Protein AF-A0A1I5BQG8-F1 (afdb_monomer)

Secondary structure (DSSP, 8-state):
-HHHHHHHHHHHHHHHHHHHHHHHHHHTT-HHHHHHHHHHHHHHHHHHHHHHHHHHHHHHHHHHH-HHHHHHHHHHHHHHHH--TTSHHHHHHHHHHHHHHHHHHHHHHTTSS-HHHHHHHHHHHHS--STT----IIIIIIHHHHHHHHHHHHHHHHHHTT--GGG--------------------

Solvent-accessible surface area (backbone atoms only — not comparable to full-atom values): 10199 Å² total; per-residue (Å²): 111,69,69,62,50,51,52,52,51,50,50,51,59,55,44,46,63,52,45,51,53,51,22,53,61,21,28,73,71,26,46,70,35,12,50,54,10,33,50,35,27,52,53,11,48,55,24,51,50,53,42,53,50,52,52,53,49,53,53,51,34,29,78,72,62,34,62,68,57,30,48,50,57,48,57,73,45,36,63,64,77,63,48,53,81,87,38,65,49,54,47,24,37,54,23,27,45,56,8,38,50,32,35,38,52,19,22,46,75,51,65,76,42,56,72,70,54,37,52,30,48,48,48,30,43,63,38,81,82,70,67,92,61,86,72,48,59,64,72,32,54,46,43,16,53,50,29,43,46,69,52,47,50,62,49,49,53,34,52,77,66,68,67,51,69,82,73,66,71,71,78,70,76,85,81,75,84,71,79,84,80,81,76,84,83,84,129

Mean predicted aligned error: 10.29 Å

pLDDT: mean 78.62, std 12.44, range [47.09, 94.69]

Sequence (187 aa):
MTAGYALFAGGTILLFPAVLTFARIVAARCPRLAWWGGTIFGASLFARLYYSGIDLTAFQLVDTLGLQQATEVVLESYAELSYGLWRIPVTGALGALVGIVLLTIGAFRSGTIGLGRGVLLLSFGWVFMGVLKQSDLIFGVLGGGVAICVVFIPLGIAVLRDRIRPLHTTATPMTDTTPIRTTPIAW

Structure (mmCIF, N/CA/C/O backbone):
data_AF-A0A1I5BQG8-F1
#
_entry.id   AF-A0A1I5BQG8-F1
#
loop_
_atom_site.group_PDB
_atom_site.id
_atom_site.type_symbol
_atom_site.label_atom_id
_atom_site.label_alt_id
_atom_site.label_comp_id
_atom_site.label_asym_id
_atom_site.label_entity_id
_atom_site.label_seq_id
_atom_site.pdbx_PDB_ins_code
_atom_site.Cartn_x
_atom_site.Cartn_y
_atom_site.Cartn_z
_atom_site.occupancy
_atom_site.B_iso_or_equiv
_atom_site.auth_seq_id
_atom_site.auth_comp_id
_atom_site.auth_asym_id
_atom_site.auth_atom_id
_atom_site.pdbx_PDB_model_num
ATOM 1 N N . MET A 1 1 ? 4.378 -9.047 -19.384 1.00 73.38 1 MET A N 1
ATOM 2 C CA . MET A 1 1 ? 4.662 -7.715 -18.806 1.00 73.38 1 MET A CA 1
ATOM 3 C C . MET A 1 1 ? 3.379 -6.936 -18.511 1.00 73.38 1 MET A C 1
ATOM 5 O O . MET A 1 1 ? 3.048 -6.755 -17.345 1.00 73.38 1 MET A O 1
ATOM 9 N N . THR A 1 2 ? 2.594 -6.565 -19.526 1.00 81.88 2 THR A N 1
ATOM 10 C CA . THR A 1 2 ? 1.443 -5.643 -19.399 1.00 81.88 2 THR A CA 1
ATO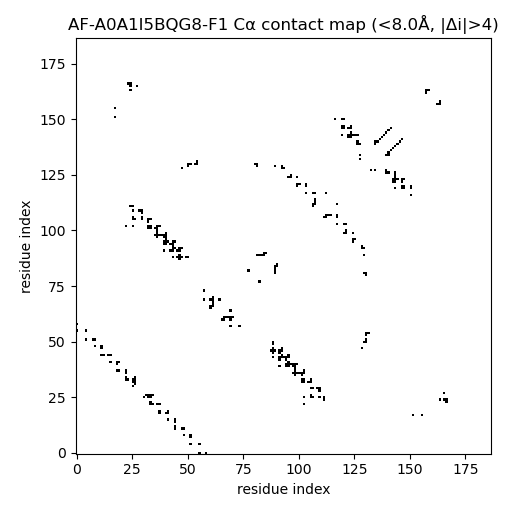M 11 C C . THR A 1 2 ? 0.367 -6.083 -18.404 1.00 81.88 2 THR A C 1
ATOM 13 O O . THR A 1 2 ? -0.089 -5.276 -17.602 1.00 81.88 2 THR A O 1
ATOM 16 N N . ALA A 1 3 ? -0.007 -7.368 -18.401 1.00 83.69 3 ALA A N 1
ATOM 17 C CA . ALA A 1 3 ? -1.012 -7.889 -17.472 1.00 83.69 3 ALA A CA 1
ATOM 18 C C . ALA A 1 3 ? -0.567 -7.789 -16.001 1.00 83.69 3 ALA A C 1
ATOM 20 O O . ALA A 1 3 ? -1.357 -7.395 -15.151 1.00 83.69 3 ALA A O 1
ATOM 21 N N . GLY A 1 4 ? 0.704 -8.092 -15.706 1.00 81.56 4 GLY A N 1
ATOM 22 C CA . GLY A 1 4 ? 1.256 -8.000 -14.350 1.00 81.56 4 GLY A CA 1
ATOM 23 C C . GLY A 1 4 ? 1.297 -6.559 -13.843 1.00 81.56 4 GLY A C 1
ATOM 24 O O . GLY A 1 4 ? 0.853 -6.287 -12.729 1.00 81.56 4 GLY A O 1
ATOM 25 N N . TYR A 1 5 ? 1.735 -5.628 -14.696 1.00 83.31 5 TYR A N 1
ATOM 26 C CA . TYR A 1 5 ? 1.693 -4.194 -14.405 1.00 83.31 5 TYR A CA 1
ATOM 27 C C . TYR A 1 5 ? 0.262 -3.707 -14.139 1.00 83.31 5 TYR A C 1
ATOM 29 O O . TYR A 1 5 ? 0.007 -3.085 -13.110 1.00 83.31 5 TYR A O 1
ATOM 37 N N . ALA A 1 6 ? -0.688 -4.038 -15.021 1.00 87.19 6 ALA A N 1
ATOM 38 C CA . ALA A 1 6 ? -2.080 -3.619 -14.879 1.00 87.19 6 ALA A CA 1
ATOM 39 C C . ALA A 1 6 ? -2.714 -4.152 -13.584 1.00 87.19 6 ALA A C 1
ATOM 41 O O . ALA A 1 6 ? -3.410 -3.410 -12.890 1.00 87.19 6 ALA A O 1
ATOM 42 N N . LEU A 1 7 ? -2.433 -5.409 -13.219 1.00 86.94 7 LEU A N 1
ATOM 43 C CA . LEU A 1 7 ? -2.936 -6.011 -11.984 1.00 86.94 7 LEU A CA 1
ATOM 44 C C . LEU A 1 7 ? -2.336 -5.345 -10.737 1.00 86.94 7 LEU A C 1
ATOM 46 O O . LEU A 1 7 ? -3.056 -5.071 -9.778 1.00 86.94 7 LEU A O 1
ATOM 50 N N . PHE A 1 8 ? -1.033 -5.045 -10.754 1.00 85.00 8 PHE A N 1
ATOM 51 C CA . PHE A 1 8 ? -0.353 -4.373 -9.645 1.00 85.00 8 PHE A CA 1
ATOM 52 C C . PHE A 1 8 ? -0.822 -2.923 -9.469 1.00 85.00 8 PHE A C 1
ATOM 54 O O . PHE A 1 8 ? -1.150 -2.502 -8.354 1.00 85.00 8 PHE A O 1
ATOM 61 N N . ALA A 1 9 ? -0.887 -2.162 -10.563 1.00 87.38 9 ALA A N 1
ATOM 62 C CA . ALA A 1 9 ? -1.362 -0.783 -10.555 1.00 87.38 9 ALA A CA 1
ATOM 63 C C . ALA A 1 9 ? -2.837 -0.721 -10.131 1.00 87.38 9 ALA A C 1
ATOM 65 O O . ALA A 1 9 ? -3.187 0.032 -9.221 1.00 87.38 9 ALA A O 1
ATOM 66 N N . GLY A 1 10 ? -3.684 -1.583 -10.704 1.00 89.12 10 GLY A N 1
ATOM 67 C CA . GLY A 1 10 ? -5.092 -1.709 -10.328 1.00 89.12 10 GLY A CA 1
ATOM 68 C C . GLY A 1 10 ? -5.280 -2.093 -8.858 1.00 89.12 10 GLY A C 1
ATOM 69 O O . GLY A 1 10 ? -6.076 -1.470 -8.157 1.00 89.12 10 GLY A O 1
ATOM 70 N N . GLY A 1 11 ? -4.495 -3.048 -8.351 1.00 87.81 11 GLY A N 1
ATOM 71 C CA . GLY A 1 11 ? -4.498 -3.424 -6.935 1.00 87.81 11 GLY A CA 1
ATOM 72 C C . GLY A 1 11 ? -4.079 -2.276 -6.013 1.00 87.81 11 GLY A C 1
ATOM 73 O O . GLY A 1 11 ? -4.698 -2.062 -4.973 1.00 87.81 11 GLY A O 1
ATOM 74 N N . THR A 1 12 ? -3.081 -1.485 -6.416 1.00 88.88 12 THR A N 1
ATOM 75 C CA . THR A 1 12 ? -2.631 -0.300 -5.666 1.00 88.88 12 THR A CA 1
ATOM 76 C C . THR A 1 12 ? -3.708 0.788 -5.626 1.00 88.88 12 THR A C 1
ATOM 78 O O . THR A 1 12 ? -3.944 1.381 -4.573 1.00 88.88 12 THR A O 1
ATOM 81 N N . ILE A 1 13 ? -4.414 1.008 -6.737 1.00 90.94 13 ILE A N 1
ATOM 82 C CA . ILE A 1 13 ? -5.555 1.934 -6.796 1.00 90.94 13 ILE A CA 1
ATOM 83 C C . ILE A 1 13 ? -6.691 1.443 -5.893 1.00 90.94 13 ILE A C 1
ATOM 85 O O . ILE A 1 13 ? -7.254 2.234 -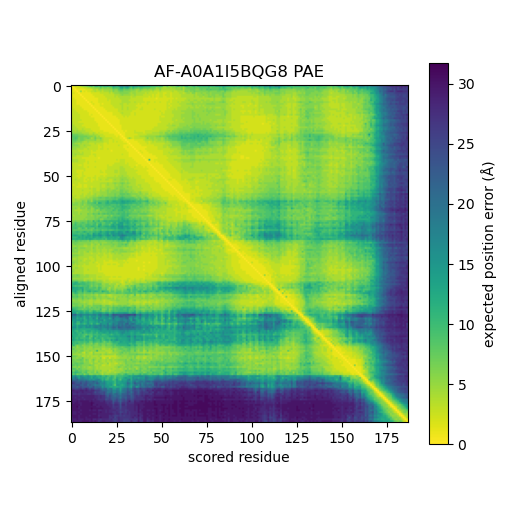5.140 1.00 90.94 13 ILE A O 1
ATOM 89 N N . LEU A 1 14 ? -7.002 0.143 -5.909 1.00 89.38 14 LEU A N 1
ATOM 90 C CA . LEU A 1 14 ? -8.059 -0.447 -5.079 1.00 89.38 14 LEU A CA 1
ATOM 91 C C . LEU A 1 14 ? -7.717 -0.435 -3.577 1.00 89.38 14 LEU A C 1
ATOM 93 O O . LEU A 1 14 ? -8.607 -0.338 -2.729 1.00 89.38 14 LEU A O 1
ATOM 97 N N . LEU A 1 15 ? -6.429 -0.484 -3.236 1.00 87.94 15 LEU A N 1
ATOM 98 C CA . LEU A 1 15 ? -5.940 -0.367 -1.862 1.00 87.94 15 LEU A CA 1
ATOM 99 C C . LEU A 1 15 ? -6.240 0.996 -1.240 1.00 87.94 15 LEU A C 1
ATOM 101 O O . LEU A 1 15 ? -6.468 1.072 -0.033 1.00 87.94 15 LEU A O 1
ATOM 105 N N . PHE A 1 16 ? -6.293 2.062 -2.037 1.00 90.38 16 PHE A N 1
ATOM 106 C CA . PHE A 1 16 ? -6.552 3.409 -1.536 1.00 90.38 16 PHE A CA 1
ATOM 107 C C . PHE A 1 16 ? -7.906 3.535 -0.804 1.00 90.38 16 PHE A C 1
ATOM 109 O O . PHE A 1 16 ? -7.906 3.839 0.395 1.00 90.38 16 PHE A O 1
ATOM 116 N N . PRO A 1 17 ? -9.068 3.241 -1.427 1.00 89.56 17 PRO A N 1
ATOM 117 C CA . PRO A 1 17 ? -10.350 3.278 -0.725 1.00 89.56 17 PRO A CA 1
ATOM 118 C C . PRO A 1 17 ? -10.451 2.224 0.390 1.00 89.56 17 PRO A C 1
ATOM 120 O O . PRO A 1 17 ? -11.116 2.471 1.402 1.00 89.56 17 PRO A O 1
ATOM 123 N N . ALA A 1 18 ? -9.772 1.078 0.260 1.00 88.81 18 ALA A N 1
ATOM 124 C CA . ALA A 1 18 ? -9.739 0.055 1.305 1.00 88.81 18 ALA A CA 1
ATOM 125 C C . ALA A 1 18 ? -9.067 0.577 2.588 1.00 88.81 18 ALA A C 1
ATOM 127 O O . ALA A 1 18 ? -9.635 0.464 3.679 1.00 88.81 18 ALA A O 1
ATOM 128 N N . VAL A 1 19 ? -7.904 1.221 2.462 1.00 89.75 19 VAL A N 1
ATOM 129 C CA . VAL A 1 19 ? -7.180 1.836 3.585 1.00 89.75 19 VAL A CA 1
ATOM 130 C C . VAL A 1 19 ? -7.981 2.977 4.194 1.00 89.75 19 VAL A C 1
ATOM 132 O O . VAL A 1 19 ? -8.067 3.057 5.417 1.00 89.75 19 VAL A O 1
ATOM 135 N N . LEU A 1 20 ? -8.602 3.838 3.381 1.00 90.31 20 LEU A N 1
ATOM 136 C CA . LEU A 1 20 ? -9.442 4.924 3.897 1.00 90.31 20 LEU A CA 1
ATOM 137 C C . LEU A 1 20 ? -10.615 4.392 4.725 1.00 90.31 20 LEU A C 1
ATOM 139 O O . LEU A 1 20 ? -10.907 4.912 5.804 1.00 90.31 20 LEU A O 1
ATOM 143 N N . THR A 1 21 ? -11.262 3.329 4.250 1.00 88.62 21 THR A N 1
ATOM 144 C CA . THR A 1 21 ? -12.354 2.673 4.978 1.00 88.62 21 THR A CA 1
ATOM 145 C C . THR A 1 21 ? -11.847 2.063 6.281 1.00 88.62 21 THR A C 1
ATOM 147 O O . THR A 1 21 ? -12.443 2.275 7.335 1.00 88.62 21 THR A O 1
ATOM 150 N N . PHE A 1 22 ? -10.707 1.373 6.247 1.00 87.31 22 PHE A N 1
ATOM 151 C CA . PHE A 1 22 ? -10.092 0.811 7.446 1.00 87.31 22 PHE A CA 1
ATOM 152 C C . PHE A 1 22 ? -9.703 1.889 8.464 1.00 87.31 22 PHE A C 1
ATOM 154 O O . PHE A 1 22 ? -10.034 1.768 9.643 1.00 87.31 22 PHE A O 1
ATOM 161 N N . ALA A 1 23 ? -9.086 2.981 8.013 1.00 90.25 23 ALA A N 1
ATOM 162 C CA . ALA A 1 23 ? -8.753 4.122 8.854 1.00 90.25 23 ALA A CA 1
ATOM 163 C C . ALA A 1 23 ? -10.010 4.705 9.515 1.00 90.25 23 ALA A C 1
ATOM 165 O O . ALA A 1 23 ? -9.996 4.948 10.717 1.00 90.25 23 ALA A O 1
ATOM 166 N N . ARG A 1 24 ? -11.128 4.847 8.789 1.00 89.31 24 ARG A N 1
ATOM 167 C CA . ARG A 1 24 ? -12.408 5.295 9.373 1.00 89.31 24 ARG A CA 1
ATOM 168 C C . ARG A 1 24 ? -12.918 4.366 10.475 1.00 89.31 24 ARG A C 1
ATOM 170 O O . ARG A 1 24 ? -13.346 4.850 11.519 1.00 89.31 24 ARG A O 1
ATOM 177 N N . ILE A 1 25 ? -12.833 3.051 10.281 1.00 87.12 25 ILE A N 1
ATOM 178 C CA . ILE A 1 25 ? -13.249 2.070 11.297 1.00 87.12 25 ILE A CA 1
ATOM 179 C C . ILE A 1 25 ? -12.385 2.210 12.556 1.00 87.12 25 ILE A C 1
ATOM 181 O O . ILE A 1 25 ? -12.909 2.265 13.668 1.00 87.12 25 ILE A O 1
ATOM 185 N N . VAL A 1 26 ? -11.066 2.340 12.388 1.00 87.94 26 VAL A N 1
ATOM 186 C CA . VAL A 1 26 ? -10.135 2.559 13.505 1.00 87.94 26 VAL A CA 1
ATOM 187 C C . VAL A 1 26 ? -10.370 3.921 14.176 1.00 87.94 26 VAL A C 1
ATOM 189 O O . VAL A 1 26 ? -10.260 4.035 15.402 1.00 87.94 26 VAL A O 1
ATOM 192 N N . ALA A 1 27 ? -10.740 4.949 13.406 1.00 88.62 27 ALA A N 1
ATOM 193 C CA . ALA A 1 27 ? -10.949 6.310 13.898 1.00 88.62 27 ALA A CA 1
ATOM 194 C C . ALA A 1 27 ? -12.068 6.404 14.938 1.00 88.62 27 ALA A C 1
ATOM 196 O O . ALA A 1 27 ? -11.984 7.243 15.831 1.00 88.62 27 ALA A O 1
ATOM 197 N N . ALA A 1 28 ? -13.055 5.504 14.883 1.00 87.12 28 ALA A N 1
ATOM 198 C CA . ALA A 1 28 ? -14.162 5.460 15.835 1.00 87.12 28 ALA A CA 1
ATOM 199 C C . ALA A 1 28 ? -13.718 5.279 17.296 1.00 87.12 28 ALA A C 1
ATOM 201 O O . ALA A 1 28 ? -14.431 5.686 18.210 1.00 87.12 28 ALA A O 1
ATOM 202 N N . ARG A 1 29 ? -12.546 4.671 17.533 1.00 85.81 29 ARG A N 1
ATOM 203 C CA . ARG A 1 29 ? -11.976 4.519 18.885 1.00 85.81 29 ARG A CA 1
ATOM 204 C C . ARG A 1 29 ? -10.580 5.107 19.050 1.00 85.81 29 ARG A C 1
ATOM 206 O O . ARG A 1 29 ? -10.172 5.391 20.171 1.00 85.81 29 ARG A O 1
ATOM 213 N N . CYS A 1 30 ? -9.823 5.270 17.969 1.00 88.88 30 CYS A N 1
ATOM 214 C CA . CYS A 1 30 ? -8.451 5.782 17.991 1.00 88.88 30 CYS A CA 1
ATOM 215 C C . CYS A 1 30 ? -8.248 6.842 16.888 1.00 88.88 30 CYS A C 1
ATOM 217 O O . CYS A 1 30 ? -7.475 6.613 15.954 1.00 88.88 30 CYS A O 1
ATOM 219 N N . PRO A 1 31 ? -8.904 8.018 16.984 1.00 89.25 31 PRO A N 1
ATOM 220 C CA . PRO A 1 31 ? -8.979 8.998 15.894 1.00 89.25 31 PRO A CA 1
ATOM 221 C C . PRO A 1 31 ? -7.615 9.549 15.470 1.00 89.25 31 PRO A C 1
ATOM 223 O O . PRO A 1 31 ? -7.344 9.667 14.2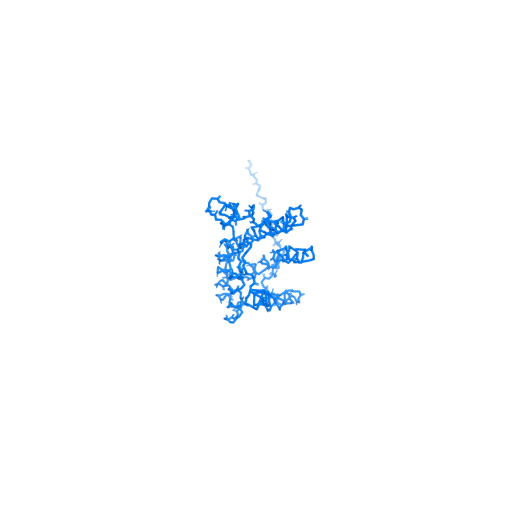80 1.00 89.25 31 PRO A O 1
ATOM 226 N N . ARG A 1 32 ? -6.711 9.823 16.422 1.00 91.19 32 ARG A N 1
ATOM 227 C CA . ARG A 1 32 ? -5.373 10.366 16.116 1.00 91.19 32 ARG A CA 1
ATOM 228 C C . ARG A 1 32 ? -4.503 9.373 15.340 1.00 91.19 32 ARG A C 1
ATOM 230 O O . ARG A 1 32 ? -3.850 9.769 14.382 1.00 91.19 32 ARG A O 1
ATOM 237 N N . LEU A 1 33 ? -4.503 8.096 15.740 1.00 89.12 33 LEU A N 1
ATOM 238 C CA . LEU A 1 33 ? -3.722 7.051 15.064 1.00 89.12 33 LEU A CA 1
ATOM 239 C C . LEU A 1 33 ? -4.299 6.741 13.684 1.00 89.12 33 LEU A C 1
ATOM 241 O O . LEU A 1 33 ? -3.541 6.572 12.737 1.00 89.12 33 LEU A O 1
ATOM 245 N N . ALA A 1 34 ? -5.626 6.700 13.567 1.00 89.38 34 ALA A N 1
ATOM 246 C CA . ALA A 1 34 ? -6.297 6.503 12.292 1.00 89.38 34 ALA A CA 1
ATOM 247 C C . ALA A 1 34 ? -6.022 7.638 11.303 1.00 89.38 34 ALA A C 1
ATOM 249 O O . ALA A 1 34 ? -5.766 7.373 10.132 1.00 89.38 34 ALA A O 1
ATOM 250 N N . TRP A 1 35 ? -6.053 8.887 11.773 1.00 92.62 35 TRP A N 1
ATOM 251 C CA . TRP A 1 35 ? -5.805 10.045 10.924 1.00 92.62 35 TRP A CA 1
ATOM 252 C C . TRP A 1 35 ? -4.368 10.053 10.404 1.00 92.62 35 TRP A C 1
ATOM 254 O O . TRP A 1 35 ? -4.174 10.044 9.194 1.00 92.62 35 TRP A O 1
ATOM 264 N N . TRP A 1 36 ? -3.368 9.974 11.289 1.00 94.69 36 TRP A N 1
ATOM 265 C CA . TRP A 1 36 ? -1.960 9.936 10.876 1.00 94.69 36 TRP A CA 1
ATOM 266 C C . TRP A 1 36 ? -1.616 8.679 10.077 1.00 94.69 36 TRP A C 1
ATOM 268 O O . TRP A 1 36 ? -0.982 8.762 9.032 1.00 94.69 36 TRP A O 1
ATOM 278 N N . GLY A 1 37 ? -2.052 7.507 10.535 1.00 90.94 37 GLY A N 1
ATOM 279 C CA . GLY A 1 37 ? -1.773 6.253 9.847 1.00 90.94 37 GLY A CA 1
ATOM 280 C C . GLY A 1 37 ? -2.413 6.202 8.460 1.00 90.94 37 GLY A C 1
ATOM 281 O O . GLY A 1 37 ? -1.752 5.837 7.493 1.00 90.94 37 GLY A O 1
ATOM 282 N N . GLY A 1 38 ? -3.674 6.626 8.344 1.00 91.12 38 GLY A N 1
ATOM 283 C CA . GLY A 1 38 ? -4.410 6.654 7.083 1.00 91.12 38 GLY A CA 1
ATOM 284 C C . GLY A 1 38 ? -3.852 7.664 6.081 1.00 91.12 38 GLY A C 1
ATOM 285 O O . GLY A 1 38 ? -3.724 7.327 4.906 1.00 91.12 38 GLY A O 1
ATOM 286 N N . THR A 1 39 ? -3.478 8.870 6.522 1.00 92.69 39 THR A N 1
ATOM 287 C CA . THR A 1 39 ? -2.899 9.890 5.629 1.00 92.69 39 THR A CA 1
ATOM 288 C C . THR A 1 39 ? -1.508 9.499 5.152 1.00 92.69 39 THR A C 1
ATOM 290 O O . THR A 1 39 ? -1.258 9.525 3.949 1.00 92.69 39 THR A O 1
ATOM 293 N N . ILE A 1 40 ? -0.626 9.072 6.062 1.00 92.69 40 ILE A N 1
ATOM 294 C CA . ILE A 1 40 ? 0.743 8.669 5.720 1.00 92.69 40 ILE A CA 1
ATOM 295 C C . ILE A 1 40 ? 0.716 7.431 4.810 1.00 92.69 40 ILE A C 1
ATOM 297 O O . ILE A 1 40 ? 1.388 7.407 3.777 1.00 92.69 40 ILE A O 1
ATOM 301 N N . PHE A 1 41 ? -0.095 6.418 5.140 1.00 91.69 41 PHE A N 1
ATOM 302 C CA . PHE A 1 41 ? -0.208 5.225 4.301 1.00 91.69 41 PHE A CA 1
ATOM 303 C C . PHE A 1 41 ? -0.846 5.539 2.945 1.00 91.69 41 PHE A C 1
ATOM 305 O O . PHE A 1 41 ? -0.349 5.094 1.914 1.00 91.69 41 PHE A O 1
ATOM 312 N N . GLY A 1 42 ? -1.914 6.341 2.918 1.00 91.44 42 GLY A N 1
ATOM 313 C CA . GLY A 1 42 ? -2.552 6.776 1.677 1.00 91.44 42 GLY A CA 1
ATOM 314 C C . GLY A 1 42 ? -1.583 7.529 0.762 1.00 91.44 42 GLY A C 1
ATOM 315 O O . GLY A 1 42 ? -1.511 7.226 -0.426 1.00 91.44 42 GLY A O 1
ATOM 316 N N . ALA A 1 43 ? -0.775 8.436 1.319 1.00 90.81 43 ALA A N 1
ATOM 317 C CA . ALA A 1 43 ? 0.275 9.143 0.585 1.00 90.81 43 ALA A CA 1
ATOM 318 C C . ALA A 1 43 ? 1.329 8.179 0.006 1.00 90.81 43 ALA A C 1
ATOM 320 O O . ALA A 1 43 ? 1.770 8.339 -1.132 1.00 90.81 43 ALA A O 1
ATOM 321 N N . SER A 1 44 ? 1.687 7.128 0.748 1.00 90.56 44 SER A N 1
ATOM 322 C CA . SER A 1 44 ? 2.659 6.128 0.293 1.00 90.56 44 SER A CA 1
ATOM 323 C C . SER A 1 44 ? 2.202 5.326 -0.936 1.00 90.56 44 SER A C 1
ATOM 325 O O . SER A 1 44 ? 3.035 4.876 -1.726 1.00 90.56 44 SER A O 1
ATOM 327 N N . LEU A 1 45 ? 0.889 5.183 -1.160 1.00 89.56 45 LEU A N 1
ATOM 328 C CA . LEU A 1 45 ? 0.360 4.475 -2.333 1.00 89.56 45 LEU A CA 1
ATOM 329 C C . LEU A 1 45 ? 0.694 5.199 -3.646 1.00 89.56 45 LEU A C 1
ATOM 331 O O . LEU A 1 45 ? 0.912 4.542 -4.663 1.00 89.56 45 LEU A O 1
ATOM 335 N N . PHE A 1 46 ? 0.833 6.527 -3.622 1.00 88.88 46 PHE A N 1
ATOM 336 C CA . PHE A 1 46 ? 1.286 7.295 -4.786 1.00 88.88 46 PHE A CA 1
ATOM 337 C C . PHE A 1 46 ? 2.752 7.009 -5.119 1.00 88.88 46 PHE A C 1
ATOM 339 O O . PHE A 1 46 ? 3.092 6.822 -6.285 1.00 88.88 46 PHE A O 1
ATOM 346 N N . ALA A 1 47 ? 3.612 6.887 -4.102 1.00 87.75 47 ALA A N 1
ATOM 347 C CA . ALA A 1 47 ? 4.988 6.437 -4.303 1.00 87.75 47 ALA A CA 1
ATOM 348 C C . ALA A 1 47 ? 5.034 5.013 -4.882 1.00 87.75 47 ALA A C 1
ATOM 350 O O . ALA A 1 47 ? 5.849 4.719 -5.754 1.00 87.75 47 ALA A O 1
ATOM 351 N N . ARG A 1 48 ? 4.114 4.135 -4.458 1.00 86.50 48 ARG A N 1
ATOM 352 C CA . ARG A 1 48 ? 3.993 2.774 -5.000 1.00 86.50 48 ARG A CA 1
ATOM 353 C C . ARG A 1 48 ? 3.609 2.766 -6.484 1.00 86.50 48 ARG A C 1
ATOM 355 O O . ARG A 1 48 ? 4.186 2.001 -7.252 1.00 86.50 48 ARG A O 1
ATOM 362 N N . LEU A 1 49 ? 2.687 3.639 -6.896 1.00 87.62 49 LEU A N 1
ATOM 363 C CA . LEU A 1 49 ? 2.341 3.825 -8.309 1.00 87.62 49 LEU A CA 1
ATOM 364 C C . LEU A 1 49 ? 3.516 4.388 -9.115 1.00 87.62 49 LEU A C 1
ATOM 366 O O . LEU A 1 49 ? 3.785 3.897 -10.209 1.00 87.62 49 LEU A O 1
ATOM 370 N N . TYR A 1 50 ? 4.249 5.355 -8.563 1.00 87.38 50 TYR A N 1
ATOM 371 C CA . TYR A 1 50 ? 5.449 5.897 -9.199 1.00 87.38 50 TYR A CA 1
ATOM 372 C C . TYR A 1 50 ? 6.485 4.800 -9.489 1.00 87.38 50 TYR A C 1
ATOM 374 O O . TYR A 1 50 ? 6.926 4.661 -10.629 1.00 87.38 50 TYR A O 1
ATOM 382 N N . TYR A 1 51 ? 6.802 3.959 -8.499 1.00 84.38 51 TYR A N 1
ATOM 383 C CA . TYR A 1 51 ? 7.739 2.849 -8.697 1.00 84.38 51 TYR A CA 1
ATOM 384 C C . TYR A 1 51 ? 7.247 1.820 -9.714 1.00 84.38 51 TYR A C 1
ATOM 386 O O . TYR A 1 51 ? 8.037 1.377 -10.542 1.00 84.38 51 TYR A O 1
ATOM 394 N N . SER A 1 52 ? 5.941 1.537 -9.757 1.00 86.50 52 SER A N 1
ATOM 395 C CA . SER A 1 52 ? 5.382 0.657 -10.793 1.00 86.50 52 SER A CA 1
ATOM 396 C C . SER A 1 52 ? 5.596 1.183 -12.218 1.00 86.50 52 SER A C 1
ATOM 398 O O . SER A 1 52 ? 5.763 0.397 -13.149 1.00 86.50 52 SER A O 1
ATOM 400 N N . GLY A 1 53 ? 5.601 2.509 -12.398 1.00 86.75 53 GLY A N 1
ATOM 401 C CA . GLY A 1 53 ? 5.882 3.145 -13.685 1.00 86.75 53 GLY A CA 1
ATOM 402 C C . GLY A 1 53 ? 7.357 3.050 -14.077 1.00 86.75 53 GLY A C 1
ATOM 403 O O . GLY A 1 53 ? 7.659 2.821 -15.249 1.00 86.75 53 GLY A O 1
ATOM 404 N N . ILE A 1 54 ? 8.267 3.158 -13.103 1.00 86.06 54 ILE A N 1
ATOM 405 C CA . ILE A 1 54 ? 9.703 2.939 -13.329 1.00 86.06 54 ILE A CA 1
ATOM 406 C C . ILE A 1 54 ? 9.954 1.489 -13.742 1.00 86.06 54 ILE A C 1
ATOM 408 O O . ILE A 1 54 ? 10.646 1.266 -14.731 1.00 86.06 54 ILE A O 1
ATOM 412 N N . ASP A 1 55 ? 9.352 0.520 -13.047 1.00 85.38 55 ASP A N 1
ATOM 413 C CA . ASP A 1 55 ? 9.508 -0.899 -13.382 1.00 85.38 55 ASP A CA 1
ATOM 414 C C . ASP A 1 55 ? 8.995 -1.197 -14.804 1.00 85.38 55 ASP A C 1
ATOM 416 O O . ASP A 1 55 ? 9.672 -1.869 -15.581 1.00 85.38 55 ASP A O 1
ATOM 420 N N . LEU A 1 56 ? 7.835 -0.644 -15.193 1.00 88.19 56 LEU A N 1
ATOM 421 C CA . LEU A 1 56 ? 7.322 -0.778 -16.563 1.00 88.19 56 LEU A CA 1
ATOM 422 C C . LEU A 1 56 ? 8.287 -0.183 -17.595 1.00 88.19 56 LEU A C 1
ATOM 424 O O . LEU A 1 56 ? 8.554 -0.816 -18.616 1.00 88.19 56 LEU A O 1
ATOM 428 N N . THR A 1 57 ? 8.814 1.011 -17.322 1.00 87.31 57 THR A N 1
ATOM 429 C CA . THR A 1 57 ? 9.779 1.685 -18.201 1.00 87.31 57 THR A CA 1
ATOM 430 C C . THR A 1 57 ? 11.053 0.854 -18.346 1.00 87.31 57 THR A C 1
ATOM 432 O O . THR A 1 57 ? 11.516 0.642 -19.461 1.00 87.31 57 THR A O 1
ATOM 435 N N . ALA A 1 58 ? 11.580 0.305 -17.249 1.00 85.44 58 ALA A N 1
ATOM 436 C CA . ALA A 1 58 ? 12.759 -0.557 -17.273 1.00 85.44 58 ALA A CA 1
ATOM 437 C C . ALA A 1 58 ? 12.541 -1.805 -18.148 1.00 85.44 58 ALA A C 1
ATOM 439 O O . ALA A 1 58 ? 13.413 -2.161 -18.939 1.00 85.44 58 ALA A O 1
ATOM 440 N N . PHE A 1 59 ? 11.362 -2.432 -18.076 1.00 86.19 59 PHE A N 1
ATOM 441 C CA . PHE A 1 59 ? 11.030 -3.554 -18.960 1.00 86.19 59 PHE A CA 1
ATOM 442 C C . PHE A 1 59 ? 10.901 -3.134 -20.430 1.00 86.19 59 PHE A C 1
ATOM 444 O O . PHE A 1 59 ? 11.376 -3.851 -21.305 1.00 86.19 59 PHE A O 1
ATOM 451 N N . GLN A 1 60 ? 10.340 -1.958 -20.715 1.00 88.50 60 GLN A N 1
ATOM 452 C CA . GLN A 1 60 ? 10.289 -1.425 -22.082 1.00 88.50 60 GLN A CA 1
ATOM 453 C C . GLN A 1 60 ? 11.681 -1.075 -22.636 1.00 88.50 60 GLN A C 1
ATOM 455 O O . GLN A 1 60 ? 11.917 -1.208 -23.839 1.00 88.50 60 GLN A O 1
ATOM 460 N N . LEU A 1 61 ? 12.628 -0.667 -21.783 1.00 88.25 61 LEU A N 1
ATOM 461 C CA . LEU A 1 61 ? 14.023 -0.469 -22.187 1.00 88.25 61 LEU A CA 1
ATOM 462 C C . LEU A 1 61 ? 14.665 -1.785 -22.635 1.00 88.25 61 LEU A C 1
ATOM 464 O O . LEU A 1 61 ? 15.394 -1.792 -23.622 1.00 88.25 61 LEU A O 1
ATOM 468 N N . VAL A 1 62 ? 14.367 -2.902 -21.965 1.00 89.75 62 VAL A N 1
ATOM 469 C CA . VAL A 1 62 ? 14.851 -4.228 -22.386 1.00 89.75 62 VAL A CA 1
ATOM 470 C C . VAL A 1 62 ? 14.329 -4.586 -23.779 1.00 89.75 62 VAL A C 1
ATOM 472 O O . VAL A 1 62 ? 15.098 -5.082 -24.600 1.00 89.75 62 VAL A O 1
ATOM 475 N N . ASP A 1 63 ? 13.062 -4.284 -24.066 1.00 88.12 63 ASP A N 1
ATOM 476 C CA . ASP A 1 63 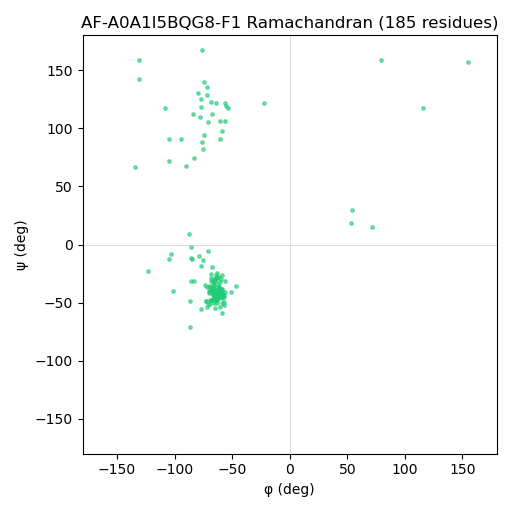? 12.450 -4.561 -25.372 1.00 88.12 63 ASP A CA 1
ATOM 477 C C . ASP A 1 63 ? 13.024 -3.683 -26.505 1.00 88.12 63 ASP A C 1
ATOM 479 O O . ASP A 1 63 ? 12.996 -4.083 -27.667 1.00 88.12 63 ASP A O 1
ATOM 483 N N . THR A 1 64 ? 13.552 -2.493 -26.190 1.00 90.94 64 THR A N 1
ATOM 484 C CA . THR A 1 64 ? 14.023 -1.508 -27.189 1.00 90.94 64 THR A CA 1
ATOM 485 C C . THR A 1 64 ? 15.540 -1.477 -27.374 1.00 90.94 64 THR A C 1
ATOM 487 O O . THR A 1 64 ? 16.009 -1.361 -28.503 1.00 90.94 64 THR A O 1
ATOM 490 N N . LEU A 1 65 ? 16.308 -1.584 -26.288 1.00 90.12 65 LEU A N 1
ATOM 491 C CA . LEU A 1 65 ? 17.777 -1.524 -26.273 1.00 90.12 65 LEU A CA 1
ATOM 492 C C . LEU A 1 65 ? 18.422 -2.908 -26.112 1.00 90.12 65 LEU A C 1
ATOM 494 O O . LEU A 1 65 ? 19.635 -3.048 -26.224 1.00 90.12 65 LEU A O 1
ATOM 498 N N . GLY A 1 66 ? 17.630 -3.943 -25.834 1.00 90.06 66 GLY A N 1
ATOM 499 C CA . GLY A 1 66 ? 18.142 -5.252 -25.449 1.00 90.06 66 GLY A CA 1
ATOM 500 C C . GLY A 1 66 ? 18.564 -5.308 -23.977 1.00 90.06 66 GLY A C 1
ATOM 501 O O . GLY A 1 66 ? 18.839 -4.301 -23.325 1.00 90.06 66 GLY A O 1
ATOM 502 N N . LEU A 1 67 ? 18.620 -6.527 -23.433 1.00 88.75 67 LEU A N 1
ATOM 503 C CA . LEU A 1 67 ? 18.796 -6.773 -21.996 1.00 88.75 67 LEU A CA 1
ATOM 504 C C . LEU A 1 67 ? 20.062 -6.134 -21.413 1.00 88.75 67 LEU A C 1
ATOM 506 O O . LEU A 1 67 ? 20.024 -5.565 -20.325 1.00 88.75 67 LEU A O 1
ATOM 510 N N . GLN A 1 68 ? 21.183 -6.249 -22.118 1.00 88.00 68 GLN A N 1
ATOM 511 C CA . GLN A 1 68 ? 22.492 -5.893 -21.578 1.00 88.00 68 GLN A CA 1
ATOM 512 C C . GLN A 1 68 ? 22.654 -4.371 -21.453 1.00 88.00 68 GLN A C 1
ATOM 514 O O . GLN A 1 68 ? 22.961 -3.880 -20.370 1.00 88.00 68 GLN A O 1
ATOM 519 N N . GLN A 1 69 ? 22.322 -3.629 -22.513 1.00 86.81 69 GLN A N 1
ATOM 520 C CA . GLN A 1 69 ? 22.341 -2.163 -22.515 1.00 86.81 69 GLN A CA 1
ATOM 521 C C . GLN A 1 69 ? 21.264 -1.572 -21.599 1.00 86.81 69 GLN A C 1
ATOM 523 O O . GLN A 1 69 ? 21.539 -0.629 -20.862 1.00 86.81 69 GLN A O 1
ATOM 528 N N . ALA A 1 70 ? 20.061 -2.155 -21.563 1.00 86.75 70 ALA A N 1
ATOM 529 C CA . ALA A 1 70 ? 19.024 -1.728 -20.624 1.00 86.75 70 ALA A CA 1
ATOM 530 C C . ALA A 1 70 ? 19.457 -1.906 -19.158 1.00 86.75 70 ALA A C 1
ATOM 532 O O . ALA A 1 70 ? 19.203 -1.033 -18.330 1.00 86.75 70 ALA A O 1
ATOM 533 N N . THR A 1 71 ? 20.139 -3.011 -18.836 1.00 86.19 71 THR A N 1
ATOM 534 C CA . THR A 1 71 ? 20.647 -3.267 -17.480 1.00 86.19 71 THR A CA 1
ATOM 535 C C . THR A 1 71 ? 21.706 -2.243 -17.081 1.00 86.19 71 THR A C 1
ATOM 537 O O . THR A 1 71 ? 21.667 -1.740 -15.961 1.00 86.19 71 THR A O 1
ATOM 540 N N . GLU A 1 72 ? 22.619 -1.900 -17.990 1.00 88.38 72 GLU A N 1
ATOM 541 C CA . GLU A 1 72 ? 23.676 -0.913 -17.745 1.00 88.38 72 GLU A CA 1
ATOM 542 C C . GLU A 1 72 ? 23.096 0.483 -17.466 1.00 88.38 72 GLU A C 1
ATOM 544 O O . GLU A 1 72 ? 23.396 1.077 -16.430 1.00 88.38 72 GLU A O 1
ATOM 549 N N . VAL A 1 73 ? 22.157 0.941 -18.302 1.00 87.12 73 VAL A N 1
ATOM 550 C CA . VAL A 1 73 ? 21.457 2.230 -18.130 1.00 87.12 73 VAL A CA 1
ATOM 551 C C . VAL A 1 73 ? 20.692 2.292 -16.803 1.00 87.12 73 VAL A C 1
ATOM 553 O O . VAL A 1 73 ? 20.726 3.302 -16.092 1.00 87.12 73 VAL A O 1
ATOM 556 N N . VAL A 1 74 ? 19.993 1.209 -16.444 1.00 85.19 74 VAL A N 1
ATOM 557 C CA . VAL A 1 74 ? 19.239 1.144 -15.186 1.00 85.19 74 VAL A CA 1
ATOM 558 C C . VAL A 1 74 ? 20.180 1.135 -13.985 1.00 85.19 74 VAL A C 1
ATOM 560 O O . VAL A 1 74 ? 19.894 1.836 -13.017 1.00 85.19 74 VAL A O 1
ATOM 563 N N . LEU A 1 75 ? 21.291 0.392 -14.031 1.00 84.75 75 LEU A N 1
ATOM 564 C CA . LEU A 1 75 ? 22.274 0.338 -12.943 1.00 84.75 75 LEU A CA 1
ATOM 565 C C . LEU A 1 75 ? 22.956 1.688 -12.712 1.00 84.75 75 LEU A C 1
ATOM 567 O O . LEU A 1 75 ? 23.102 2.091 -11.557 1.00 84.75 75 LEU A O 1
ATOM 571 N N . GLU A 1 76 ? 23.311 2.401 -13.781 1.00 86.38 76 GLU A N 1
ATOM 572 C CA . GLU A 1 76 ? 23.897 3.744 -13.695 1.00 86.38 76 GLU A CA 1
ATOM 573 C C . GLU A 1 76 ? 22.933 4.730 -13.017 1.00 86.38 76 GLU A C 1
ATOM 575 O O . GLU A 1 76 ? 23.320 5.501 -12.139 1.00 86.38 76 GLU A O 1
ATOM 580 N N . SER A 1 77 ? 21.641 4.632 -13.338 1.00 81.25 77 SER A N 1
ATOM 581 C CA . SER A 1 77 ? 20.603 5.501 -12.772 1.00 81.25 77 SER A CA 1
ATOM 582 C C . SER A 1 77 ? 20.047 5.008 -11.423 1.00 81.25 77 SER A C 1
ATOM 584 O O . SER A 1 77 ? 19.313 5.739 -10.749 1.00 81.25 77 SER A O 1
ATOM 586 N N . TYR A 1 78 ? 20.351 3.772 -11.005 1.00 76.75 78 TYR A N 1
ATOM 587 C CA . TYR A 1 78 ? 19.692 3.091 -9.880 1.00 76.75 78 TYR A CA 1
ATOM 588 C C . TYR A 1 78 ? 19.911 3.804 -8.547 1.00 76.75 78 TYR A C 1
ATOM 590 O O . TYR A 1 78 ? 18.972 3.947 -7.760 1.00 76.75 78 TYR A O 1
ATOM 598 N N . ALA A 1 79 ? 21.140 4.267 -8.295 1.00 75.00 79 ALA A N 1
ATOM 599 C CA . ALA A 1 79 ? 21.485 4.968 -7.062 1.00 75.00 79 ALA A CA 1
ATOM 600 C C . ALA A 1 79 ? 20.617 6.216 -6.883 1.00 75.00 79 ALA A C 1
ATOM 602 O O . ALA A 1 79 ? 20.077 6.459 -5.804 1.00 75.00 79 ALA A O 1
ATOM 603 N N . GLU A 1 80 ? 20.412 6.954 -7.969 1.00 73.75 80 GLU A N 1
ATOM 604 C CA . GLU A 1 80 ? 19.529 8.101 -7.956 1.00 73.75 80 GLU A CA 1
ATOM 605 C C . GLU A 1 80 ? 18.068 7.665 -7.812 1.00 73.75 80 GLU A C 1
ATOM 607 O O . GLU A 1 80 ? 17.351 8.164 -6.947 1.00 73.75 80 GLU A O 1
ATOM 612 N N . LEU A 1 81 ? 17.585 6.738 -8.644 1.00 69.94 81 LEU A N 1
ATOM 613 C CA . LEU A 1 81 ? 16.182 6.288 -8.675 1.00 69.94 81 LEU A CA 1
ATOM 614 C C . LEU A 1 81 ? 15.701 5.696 -7.343 1.00 69.94 81 LEU A C 1
ATOM 616 O O . LEU A 1 81 ? 14.554 5.929 -6.947 1.00 69.94 81 LEU A O 1
ATOM 620 N N . SER A 1 82 ? 16.563 4.949 -6.654 1.00 68.12 82 SER A N 1
ATOM 621 C CA . SER A 1 82 ? 16.182 4.146 -5.493 1.00 68.12 82 SER A CA 1
ATOM 622 C C . SER A 1 82 ? 16.621 4.723 -4.143 1.00 68.12 82 SER A C 1
ATOM 624 O O . SER A 1 82 ? 16.128 4.243 -3.116 1.00 68.12 82 SER A O 1
ATOM 626 N N . TYR A 1 83 ? 17.505 5.726 -4.101 1.00 67.38 83 TYR A N 1
ATOM 627 C CA . TYR A 1 83 ? 18.011 6.293 -2.847 1.00 67.38 83 TYR A CA 1
ATOM 628 C C . TYR A 1 83 ? 17.929 7.822 -2.812 1.00 67.38 83 TYR A C 1
ATOM 630 O O . TYR A 1 83 ? 17.849 8.504 -3.828 1.00 67.38 83 TYR A O 1
ATOM 638 N N . GLY A 1 84 ? 17.937 8.367 -1.594 1.00 70.38 84 GLY A N 1
ATOM 639 C CA . GLY A 1 84 ? 17.936 9.806 -1.340 1.00 70.38 84 GLY A CA 1
ATOM 640 C C . GLY A 1 84 ? 16.679 10.281 -0.619 1.00 70.38 84 GLY A C 1
ATOM 641 O O . GLY A 1 84 ? 15.573 10.223 -1.148 1.00 70.38 84 GLY A O 1
ATOM 642 N N . LEU A 1 85 ? 16.863 10.821 0.588 1.00 69.38 85 LEU A N 1
ATOM 643 C CA . LEU A 1 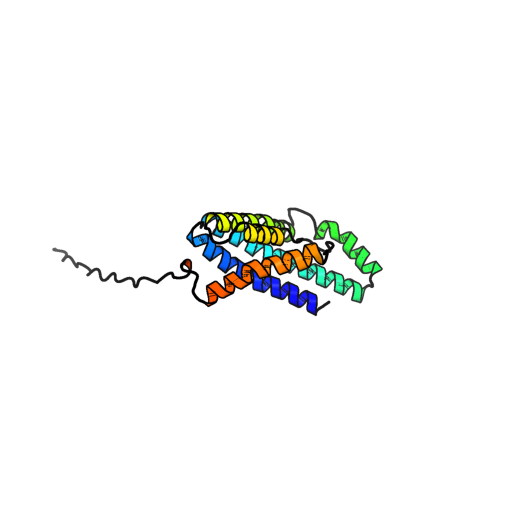85 ? 15.775 11.372 1.405 1.00 69.38 85 LEU A CA 1
ATOM 644 C C . LEU A 1 85 ? 15.086 12.580 0.750 1.00 69.38 85 LEU A C 1
ATOM 646 O O . LEU A 1 85 ? 13.925 12.852 1.033 1.00 69.38 85 LEU A O 1
ATOM 650 N N . TRP A 1 86 ? 15.773 13.295 -0.144 1.00 73.19 86 TRP A N 1
ATOM 651 C CA . TRP A 1 86 ? 15.175 14.419 -0.866 1.00 73.19 86 TRP A CA 1
ATOM 652 C C . TRP A 1 86 ? 14.217 14.002 -1.985 1.00 73.19 86 TRP A C 1
ATOM 654 O O . TRP A 1 86 ? 13.446 14.829 -2.472 1.00 73.19 86 TRP A O 1
ATOM 664 N N . ARG A 1 87 ? 14.209 12.725 -2.383 1.00 77.06 87 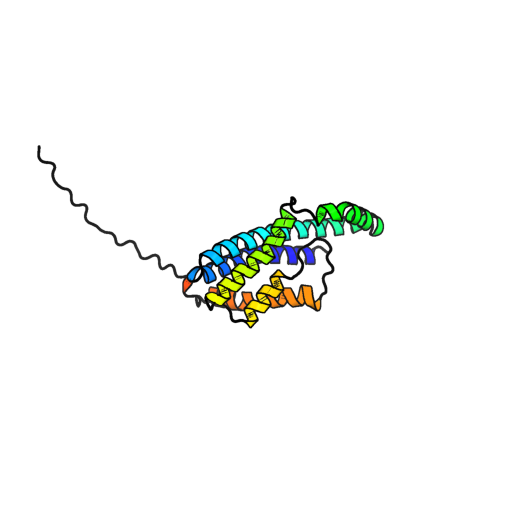ARG A N 1
ATOM 665 C CA . ARG A 1 87 ? 13.273 12.224 -3.390 1.00 77.06 87 ARG A CA 1
ATOM 666 C C . ARG A 1 87 ? 11.942 11.878 -2.727 1.00 77.06 87 ARG A C 1
ATOM 668 O O . ARG A 1 87 ? 11.842 10.917 -1.968 1.00 77.06 87 ARG A O 1
ATOM 675 N N . ILE A 1 88 ? 10.908 12.654 -3.057 1.00 82.50 88 ILE A N 1
ATOM 676 C CA . ILE A 1 88 ? 9.538 12.514 -2.527 1.00 82.50 88 ILE A CA 1
ATOM 677 C C . ILE A 1 88 ? 9.002 11.071 -2.638 1.00 82.50 88 ILE A C 1
ATOM 679 O O . ILE A 1 88 ? 8.396 10.601 -1.677 1.00 82.50 88 ILE A O 1
ATOM 683 N N . PRO A 1 89 ? 9.231 10.314 -3.732 1.00 79.88 89 PRO A N 1
ATOM 684 C CA . PRO A 1 89 ? 8.776 8.924 -3.800 1.00 79.88 89 PRO A CA 1
ATOM 685 C C . PRO A 1 89 ? 9.488 7.992 -2.806 1.00 79.88 89 PRO A C 1
ATOM 687 O O . PRO A 1 89 ? 8.854 7.103 -2.242 1.00 79.88 89 PRO A O 1
ATOM 690 N N . VAL A 1 90 ? 10.777 8.223 -2.528 1.00 79.00 90 VAL A N 1
ATOM 691 C CA . VAL A 1 90 ? 11.570 7.416 -1.581 1.00 79.00 90 VAL A CA 1
ATOM 692 C C . VAL A 1 90 ? 11.065 7.628 -0.157 1.00 79.00 90 VAL A C 1
ATOM 694 O O . VAL A 1 90 ? 10.790 6.667 0.565 1.00 79.00 90 VAL A O 1
ATOM 697 N N . THR A 1 91 ? 10.867 8.882 0.247 1.00 82.00 91 THR A N 1
ATOM 698 C CA . THR A 1 91 ? 10.301 9.204 1.566 1.00 82.00 91 THR A CA 1
ATOM 699 C C . THR A 1 91 ? 8.828 8.833 1.675 1.00 82.00 91 THR A C 1
ATOM 701 O O . THR A 1 91 ? 8.398 8.330 2.713 1.00 82.00 91 THR A O 1
ATOM 704 N N . GLY A 1 92 ? 8.064 8.988 0.595 1.00 83.81 92 GLY A N 1
ATOM 705 C CA . GLY A 1 92 ? 6.679 8.535 0.509 1.00 83.81 92 GLY A CA 1
ATOM 706 C C . GLY A 1 92 ? 6.551 7.029 0.738 1.00 83.81 92 GLY A C 1
ATOM 707 O O . GLY A 1 92 ? 5.671 6.599 1.480 1.00 83.81 92 GLY A O 1
ATOM 708 N N . ALA A 1 93 ? 7.464 6.225 0.188 1.00 82.81 93 ALA A N 1
ATOM 709 C CA . ALA A 1 93 ? 7.485 4.783 0.412 1.00 82.81 93 ALA A CA 1
ATOM 710 C C . ALA A 1 93 ? 7.817 4.393 1.861 1.00 82.81 93 ALA A C 1
ATOM 712 O O . ALA A 1 93 ? 7.188 3.486 2.404 1.00 82.81 93 ALA A O 1
ATOM 713 N N . LEU A 1 94 ? 8.713 5.119 2.541 1.00 83.38 94 LEU A N 1
ATOM 714 C CA . LEU A 1 94 ? 8.910 4.952 3.993 1.00 83.38 94 LEU A CA 1
ATOM 715 C C . LEU A 1 94 ? 7.620 5.227 4.782 1.00 83.38 94 LEU A C 1
ATOM 717 O O . LEU A 1 94 ? 7.369 4.603 5.816 1.00 83.38 94 LEU A O 1
ATOM 721 N N . GLY A 1 95 ? 6.765 6.105 4.256 1.00 86.19 95 GLY A N 1
ATOM 722 C CA . GLY A 1 95 ? 5.426 6.343 4.777 1.00 86.19 95 GLY A CA 1
ATOM 723 C C . GLY A 1 95 ? 4.566 5.078 4.858 1.00 86.19 95 GLY A C 1
ATOM 724 O O . GLY A 1 95 ? 3.786 4.949 5.797 1.00 86.19 95 GLY A O 1
ATOM 725 N N . ALA A 1 96 ? 4.729 4.091 3.972 1.00 86.44 96 ALA A N 1
ATOM 726 C CA . ALA A 1 96 ? 3.948 2.853 4.062 1.00 86.44 96 ALA A CA 1
ATOM 727 C C . ALA A 1 96 ? 4.248 2.083 5.354 1.00 86.44 96 ALA A C 1
ATOM 729 O O . ALA A 1 96 ? 3.328 1.589 6.006 1.00 86.44 96 ALA A O 1
ATOM 730 N N . LEU A 1 97 ? 5.520 2.037 5.764 1.00 85.38 97 LEU A N 1
ATOM 731 C CA . LEU A 1 97 ? 5.943 1.383 7.004 1.00 85.38 97 LEU A CA 1
ATOM 732 C C . LEU A 1 97 ? 5.377 2.113 8.224 1.00 85.38 97 LEU A C 1
ATOM 734 O O . LEU A 1 97 ? 4.744 1.507 9.086 1.00 85.38 97 LEU A O 1
ATOM 738 N N . VAL A 1 98 ? 5.548 3.433 8.282 1.00 89.31 98 VAL A N 1
ATOM 739 C CA . VAL A 1 98 ? 5.053 4.236 9.411 1.00 89.31 98 VAL A CA 1
ATOM 740 C C . VAL A 1 98 ? 3.524 4.193 9.479 1.00 89.31 98 VAL A C 1
ATOM 742 O O . VAL A 1 98 ? 2.941 3.975 10.543 1.00 89.31 98 VAL A O 1
ATOM 745 N N . GLY A 1 99 ? 2.868 4.348 8.331 1.00 89.12 99 GLY A N 1
ATOM 746 C CA . GLY A 1 99 ? 1.420 4.345 8.196 1.00 89.12 99 GLY A CA 1
ATOM 747 C C . GLY A 1 99 ? 0.795 3.010 8.597 1.00 89.12 99 GLY A C 1
ATOM 748 O O . GLY A 1 99 ? -0.155 3.001 9.383 1.00 89.12 99 GLY A O 1
ATOM 749 N N . ILE A 1 100 ? 1.353 1.879 8.140 1.00 89.56 100 ILE A N 1
ATOM 750 C CA . ILE A 1 100 ? 0.825 0.556 8.497 1.00 89.56 100 ILE A CA 1
ATOM 751 C C . ILE A 1 100 ? 0.999 0.284 9.990 1.00 89.56 100 ILE A C 1
ATOM 753 O O . ILE A 1 100 ? 0.102 -0.282 10.610 1.00 89.56 100 ILE A O 1
ATOM 757 N N . VAL A 1 101 ? 2.120 0.703 10.588 1.00 90.38 101 VAL A N 1
ATOM 758 C CA . VAL A 1 101 ? 2.391 0.502 12.017 1.00 90.38 101 VAL A CA 1
ATOM 759 C C . VAL A 1 101 ? 1.374 1.284 12.843 1.00 90.38 101 VAL A C 1
ATOM 761 O O . VAL A 1 101 ? 0.721 0.711 13.715 1.00 90.38 101 VAL A O 1
ATOM 764 N N . LEU A 1 102 ? 1.162 2.563 12.522 1.00 91.75 102 LEU A N 1
ATOM 765 C CA . LEU A 1 102 ? 0.165 3.406 13.190 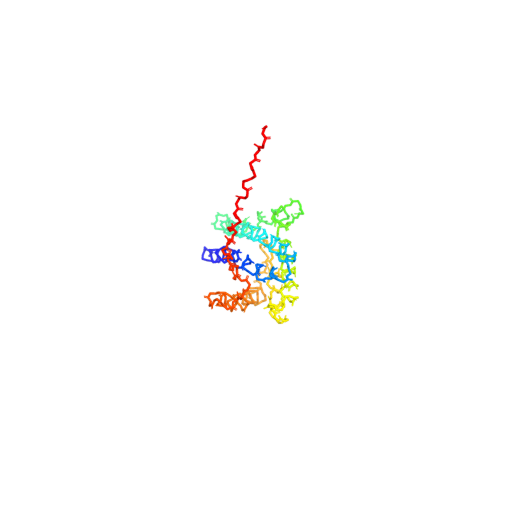1.00 91.75 102 LEU A CA 1
ATOM 766 C C . LEU A 1 102 ? -1.251 2.831 13.067 1.00 91.75 102 LEU A C 1
ATOM 768 O O . LEU A 1 102 ? -1.968 2.743 14.069 1.00 91.75 102 LEU A O 1
ATOM 772 N N . LEU A 1 103 ? -1.641 2.400 11.864 1.00 88.88 103 LEU A N 1
ATOM 773 C CA . LEU A 1 103 ? -2.943 1.779 11.622 1.00 88.88 103 LEU A CA 1
ATOM 774 C C . LEU A 1 103 ? -3.090 0.451 12.368 1.00 88.88 103 LEU A C 1
ATOM 776 O O . LEU A 1 103 ? -4.139 0.209 12.958 1.00 88.88 103 LEU A O 1
ATOM 780 N N . THR A 1 104 ? -2.047 -0.380 12.409 1.00 89.62 104 THR A N 1
ATOM 781 C CA . THR A 1 104 ? -2.061 -1.667 13.120 1.00 89.62 104 THR A CA 1
ATOM 782 C C . THR A 1 104 ? -2.193 -1.461 14.625 1.00 89.62 104 THR A C 1
ATOM 784 O O . THR A 1 104 ? -3.037 -2.094 15.258 1.00 89.62 104 THR A O 1
ATOM 787 N N . ILE A 1 105 ? -1.420 -0.534 15.202 1.00 89.56 105 ILE A N 1
ATOM 788 C CA . ILE A 1 105 ? -1.515 -0.184 16.626 1.00 89.56 105 ILE A CA 1
ATOM 789 C C . ILE A 1 105 ? -2.915 0.357 16.937 1.00 89.56 105 ILE A C 1
ATOM 791 O O . ILE A 1 105 ? -3.531 -0.053 17.922 1.00 89.56 105 ILE A O 1
ATOM 795 N N . GLY A 1 1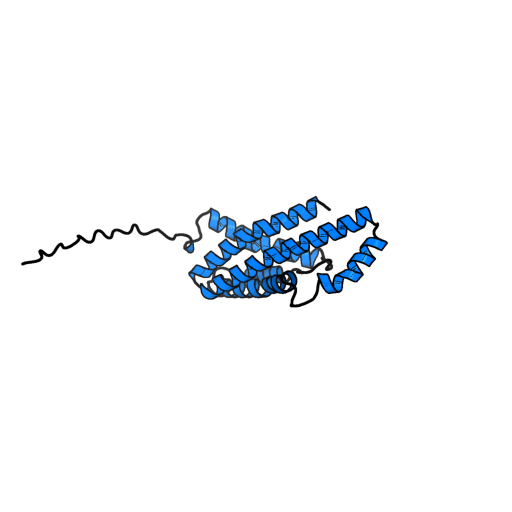06 ? -3.451 1.240 16.090 1.00 86.75 106 GLY A N 1
ATOM 796 C CA . GLY A 1 106 ? -4.809 1.762 16.242 1.00 86.75 106 GLY A CA 1
ATOM 797 C C . GLY A 1 106 ? -5.870 0.663 16.151 1.00 86.75 106 GLY A C 1
ATOM 798 O O . GLY A 1 106 ? -6.801 0.626 16.957 1.00 86.75 106 GLY A O 1
ATOM 799 N N . ALA A 1 107 ? -5.721 -0.269 15.215 1.00 86.44 107 ALA A N 1
ATOM 800 C CA . ALA A 1 107 ? -6.643 -1.381 15.010 1.00 86.44 107 ALA A CA 1
ATOM 801 C C . ALA A 1 107 ? -6.604 -2.400 16.160 1.00 86.44 107 ALA A C 1
ATOM 803 O O . ALA A 1 107 ? -7.653 -2.901 16.568 1.00 86.44 107 ALA A O 1
ATOM 804 N N . PHE A 1 108 ? -5.423 -2.649 16.730 1.00 87.38 108 PHE A N 1
ATOM 805 C CA . PHE A 1 108 ? -5.255 -3.486 17.917 1.00 87.38 108 PHE A CA 1
ATOM 806 C C . PHE A 1 108 ? -5.867 -2.822 19.160 1.00 87.38 108 PHE A C 1
ATOM 808 O O . PHE A 1 108 ? -6.670 -3.435 19.859 1.00 87.38 108 PHE A O 1
ATOM 815 N N . ARG A 1 109 ? -5.580 -1.532 19.395 1.00 86.12 109 ARG A N 1
ATOM 816 C CA . ARG A 1 109 ? -6.134 -0.772 20.536 1.00 86.12 109 ARG A CA 1
ATOM 817 C C . ARG A 1 109 ? -7.647 -0.574 20.460 1.00 86.12 109 ARG A C 1
ATOM 819 O O . ARG A 1 109 ? -8.306 -0.503 21.492 1.00 86.12 109 ARG A O 1
ATOM 826 N N . SER A 1 110 ? -8.199 -0.470 19.255 1.00 83.38 110 SER A N 1
ATOM 827 C CA . SER A 1 110 ? -9.647 -0.360 19.038 1.00 83.38 110 SER A CA 1
ATOM 828 C C . SER A 1 110 ? -10.382 -1.700 19.146 1.00 83.38 110 SER A C 1
ATOM 830 O O . SER A 1 110 ? -11.612 -1.697 19.177 1.00 83.38 110 SER A O 1
ATOM 832 N N . GLY A 1 111 ? -9.661 -2.828 19.213 1.00 79.69 111 GLY A N 1
ATOM 833 C CA . GLY A 1 111 ? -10.243 -4.173 19.192 1.00 79.69 111 GLY A CA 1
ATOM 834 C C . GLY A 1 111 ? -10.804 -4.580 17.825 1.00 79.69 111 GLY A C 1
ATOM 835 O O . GLY A 1 111 ? -11.559 -5.544 17.737 1.00 79.69 111 GLY A O 1
ATOM 836 N N . THR A 1 112 ? -10.458 -3.851 16.758 1.00 78.56 112 THR A N 1
ATOM 837 C CA . THR A 1 112 ? -10.975 -4.086 15.398 1.00 78.56 112 THR A CA 1
ATOM 838 C C . THR A 1 112 ? -10.356 -5.336 14.767 1.00 78.56 112 THR A C 1
ATOM 840 O O . THR A 1 112 ? -11.021 -6.061 14.026 1.00 78.56 112 THR A O 1
ATOM 843 N N . ILE A 1 113 ? -9.079 -5.606 15.059 1.00 80.12 113 ILE A N 1
ATOM 844 C CA . ILE A 1 113 ? -8.358 -6.791 14.579 1.00 80.12 113 ILE A CA 1
ATOM 845 C C . ILE A 1 113 ? -7.644 -7.495 15.738 1.00 80.12 113 ILE A C 1
ATOM 847 O O . ILE A 1 113 ? -7.102 -6.848 16.630 1.00 80.12 113 ILE A O 1
ATOM 851 N N . GLY A 1 114 ? -7.630 -8.830 15.711 1.00 81.00 114 GLY A N 1
ATOM 852 C CA . GLY A 1 114 ? -6.837 -9.642 16.638 1.00 81.00 114 GLY A CA 1
ATOM 853 C C . GLY A 1 114 ? -5.347 -9.660 16.275 1.00 81.00 114 GLY A C 1
ATOM 854 O O . GLY A 1 114 ? -4.963 -9.293 15.163 1.00 81.00 114 GLY A O 1
ATOM 855 N N . LEU A 1 115 ? -4.514 -10.150 17.197 1.00 81.06 115 LEU A N 1
ATOM 856 C CA . LEU A 1 115 ? -3.048 -10.116 17.096 1.00 81.06 115 LEU A CA 1
ATOM 857 C C . LEU A 1 115 ? -2.516 -10.784 15.812 1.00 81.06 115 LEU A C 1
ATOM 859 O O . LEU A 1 115 ? -1.678 -10.207 15.128 1.00 81.06 115 LEU A O 1
ATOM 863 N N . GLY A 1 116 ? -3.087 -11.926 15.409 1.00 79.75 116 GLY A N 1
ATOM 864 C CA . GLY A 1 116 ? -2.705 -12.611 14.164 1.00 79.75 116 GLY A CA 1
ATOM 865 C C . GLY A 1 116 ? -2.971 -11.788 12.895 1.00 79.75 116 GLY A C 1
ATOM 866 O O . GLY A 1 116 ? -2.108 -11.693 12.027 1.00 79.75 116 GLY A O 1
ATOM 867 N N . ARG A 1 117 ? -4.130 -11.117 12.805 1.00 80.38 117 ARG A N 1
ATOM 868 C CA . ARG A 1 117 ? -4.437 -10.204 11.686 1.00 80.38 117 ARG A CA 1
ATOM 869 C C . ARG A 1 117 ? -3.561 -8.952 11.714 1.00 80.38 117 ARG A C 1
ATOM 871 O O . ARG A 1 117 ? -3.234 -8.433 10.655 1.00 80.38 117 ARG A O 1
ATOM 878 N N . GLY A 1 118 ? -3.159 -8.494 12.901 1.00 80.12 118 GLY A N 1
ATOM 879 C CA . GLY A 1 118 ? -2.195 -7.404 13.055 1.00 80.12 118 GLY A CA 1
ATOM 880 C C . GLY A 1 118 ? -0.815 -7.760 12.500 1.00 80.12 118 GLY A C 1
ATOM 881 O O . GLY A 1 118 ? -0.245 -6.971 11.753 1.00 80.12 118 GLY A O 1
ATOM 882 N N . VAL A 1 119 ? -0.315 -8.966 12.787 1.00 81.81 119 VAL A N 1
ATOM 883 C CA . VAL A 1 119 ? 0.962 -9.457 12.234 1.00 81.81 119 VAL A CA 1
ATOM 884 C C . VAL A 1 119 ? 0.896 -9.577 10.710 1.00 81.81 119 VAL A C 1
ATOM 886 O O . VAL A 1 119 ? 1.814 -9.124 10.036 1.00 81.81 119 VAL A O 1
ATOM 889 N N . LEU A 1 120 ? -0.208 -10.101 10.165 1.00 82.44 120 LEU A N 1
ATOM 890 C CA . LEU A 1 120 ? -0.447 -10.168 8.713 1.00 82.44 120 LEU A CA 1
ATOM 891 C C . LEU A 1 120 ? -0.489 -8.774 8.058 1.00 82.44 120 LEU A C 1
ATOM 893 O O . LEU A 1 120 ? -0.016 -8.580 6.940 1.00 82.44 120 LEU A O 1
ATOM 897 N N . LEU A 1 121 ? -1.049 -7.781 8.752 1.00 81.94 121 LEU A N 1
ATOM 898 C CA . LEU A 1 121 ? -1.087 -6.406 8.259 1.00 81.94 121 LEU A CA 1
ATOM 899 C C . LEU A 1 121 ? 0.313 -5.767 8.273 1.00 81.94 121 LEU A C 1
ATOM 901 O O . LEU A 1 121 ? 0.711 -5.125 7.303 1.00 81.94 121 LEU A O 1
ATOM 905 N N . LEU A 1 122 ? 1.087 -5.993 9.337 1.00 82.88 122 LEU A N 1
ATOM 906 C CA . LEU A 1 122 ? 2.487 -5.566 9.443 1.00 82.88 122 LEU A CA 1
ATOM 907 C C . LEU A 1 122 ? 3.371 -6.223 8.378 1.00 82.88 122 LEU A C 1
ATOM 909 O O . LEU A 1 122 ? 4.174 -5.531 7.751 1.00 82.88 122 LEU A O 1
ATOM 913 N N . SER A 1 123 ? 3.198 -7.525 8.129 1.00 77.38 123 SER A N 1
ATOM 914 C CA . SER A 1 123 ? 3.956 -8.233 7.096 1.00 77.38 123 SER A CA 1
ATOM 915 C C . SER A 1 123 ? 3.674 -7.670 5.706 1.00 77.38 123 SER A C 1
ATOM 917 O O . SER A 1 123 ? 4.590 -7.589 4.894 1.00 77.38 123 SER A O 1
ATOM 919 N N . PHE A 1 124 ? 2.449 -7.201 5.439 1.00 76.06 124 PHE A N 1
ATOM 920 C CA . PHE A 1 124 ? 2.149 -6.498 4.192 1.00 76.06 124 PHE A CA 1
ATOM 921 C C . PHE A 1 124 ? 2.935 -5.193 4.038 1.00 76.06 124 PHE A C 1
ATOM 923 O O . PHE A 1 124 ? 3.494 -4.946 2.973 1.00 76.06 124 PHE A O 1
ATOM 930 N N . GLY A 1 125 ? 3.008 -4.355 5.076 1.00 69.81 125 GLY A N 1
ATOM 931 C CA . GLY A 1 125 ? 3.788 -3.117 4.974 1.00 69.81 125 GLY A CA 1
ATOM 932 C C . GLY A 1 125 ? 5.294 -3.354 4.865 1.00 69.81 125 GLY A C 1
ATOM 933 O O . GLY A 1 125 ? 6.004 -2.490 4.362 1.00 69.81 125 GLY A O 1
ATOM 934 N N . TRP A 1 126 ? 5.765 -4.537 5.268 1.00 68.62 126 TRP A N 1
ATOM 935 C CA . TRP A 1 126 ? 7.138 -4.986 5.049 1.00 68.62 126 TRP A CA 1
ATOM 936 C C . TRP A 1 126 ? 7.402 -5.468 3.615 1.00 68.62 126 TRP A C 1
ATOM 938 O O . TRP A 1 126 ? 8.558 -5.550 3.195 1.00 68.62 126 TRP A O 1
ATOM 948 N N . VAL A 1 127 ? 6.359 -5.789 2.840 1.00 65.75 127 VAL A N 1
ATOM 949 C CA . VAL A 1 127 ? 6.521 -6.281 1.468 1.00 65.75 127 VAL A CA 1
ATOM 950 C C . VAL A 1 127 ? 7.079 -5.169 0.594 1.00 65.75 127 VAL A C 1
ATOM 952 O O . VAL A 1 127 ? 6.422 -4.156 0.334 1.00 65.75 127 VAL A O 1
ATOM 955 N N . PHE A 1 128 ? 8.325 -5.423 0.187 1.00 57.16 128 PHE A N 1
ATOM 956 C CA . PHE A 1 128 ? 9.289 -4.545 -0.456 1.00 57.16 128 PHE A CA 1
ATOM 957 C C . PHE A 1 128 ? 8.691 -3.341 -1.183 1.00 57.16 128 PHE A C 1
ATOM 959 O O . PHE A 1 128 ? 7.921 -3.459 -2.135 1.00 57.16 128 PHE A O 1
ATOM 966 N N . MET A 1 129 ? 9.136 -2.166 -0.748 1.00 59.22 129 MET A N 1
ATOM 967 C CA . MET A 1 129 ? 8.959 -0.906 -1.451 1.00 59.22 129 MET A CA 1
ATOM 968 C C . MET A 1 129 ? 10.331 -0.489 -2.000 1.00 59.22 129 MET A C 1
ATOM 970 O O . MET A 1 129 ? 11.304 -0.356 -1.245 1.00 59.22 129 MET A O 1
ATOM 974 N N . GLY A 1 130 ? 10.442 -0.403 -3.325 1.00 53.97 130 GLY A N 1
ATOM 975 C CA . GLY A 1 130 ? 11.671 -0.069 -4.048 1.00 53.97 130 GLY A CA 1
ATOM 976 C C . GLY A 1 130 ? 11.669 -0.628 -5.471 1.00 53.97 130 GLY A C 1
ATOM 977 O O . GLY A 1 130 ? 10.955 -1.586 -5.751 1.00 53.97 130 GLY A O 1
ATOM 978 N N . VAL A 1 131 ? 12.470 -0.017 -6.341 1.00 49.94 131 VAL A N 1
ATOM 979 C CA . VAL A 1 131 ? 12.644 -0.395 -7.754 1.00 49.94 131 VAL A CA 1
ATOM 980 C C . VAL A 1 131 ? 13.492 -1.662 -7.851 1.00 49.94 131 VAL A C 1
ATOM 982 O O . VAL A 1 131 ? 14.464 -1.786 -7.105 1.00 49.94 131 VAL A O 1
ATOM 985 N N . LEU A 1 132 ? 13.146 -2.588 -8.755 1.00 52.69 132 LEU A N 1
ATOM 986 C CA . LEU A 1 132 ? 13.960 -3.771 -9.104 1.00 52.69 132 LEU A CA 1
ATOM 987 C C . LEU A 1 132 ? 14.402 -4.670 -7.921 1.00 52.69 132 LEU A C 1
ATOM 989 O O . LEU A 1 132 ? 15.324 -5.478 -8.050 1.00 52.69 132 LEU A O 1
ATOM 993 N N . LYS A 1 133 ? 13.748 -4.582 -6.755 1.00 57.97 133 LYS A N 1
ATOM 994 C CA . LYS A 1 133 ? 14.062 -5.474 -5.632 1.00 57.97 133 LYS A CA 1
ATOM 995 C C . LYS A 1 133 ? 13.564 -6.884 -5.921 1.00 57.97 133 LYS A C 1
ATOM 997 O O . LYS A 1 133 ? 12.431 -7.076 -6.365 1.00 57.97 133 LYS A O 1
ATOM 1002 N N . GLN A 1 134 ? 14.415 -7.864 -5.619 1.00 53.38 134 GLN A N 1
ATOM 1003 C CA . GLN A 1 134 ? 14.093 -9.274 -5.787 1.00 53.38 134 GLN A CA 1
ATOM 1004 C C . GLN A 1 134 ? 12.787 -9.598 -5.059 1.00 53.38 134 GLN A C 1
ATOM 1006 O O . GLN A 1 134 ? 12.656 -9.440 -3.845 1.00 53.38 134 GLN A O 1
ATOM 1011 N N . SER A 1 135 ? 11.794 -10.008 -5.838 1.00 59.50 135 SER A N 1
ATOM 1012 C CA . SER A 1 135 ? 10.482 -10.394 -5.345 1.00 59.50 135 SER A CA 1
ATOM 1013 C C . SER A 1 135 ? 10.486 -11.904 -5.162 1.00 59.50 135 SER A C 1
ATOM 1015 O O . SER A 1 135 ? 10.171 -12.655 -6.082 1.00 59.50 135 SER A O 1
ATOM 1017 N N . ASP A 1 136 ? 10.849 -12.364 -3.965 1.00 65.06 136 ASP A N 1
ATOM 1018 C CA . ASP A 1 136 ? 10.686 -13.778 -3.638 1.00 65.06 136 ASP A CA 1
ATOM 1019 C C . ASP A 1 136 ? 9.191 -14.117 -3.659 1.00 65.06 136 ASP A C 1
ATOM 1021 O O . ASP A 1 136 ? 8.376 -13.512 -2.951 1.00 65.06 136 ASP A O 1
ATOM 1025 N N . LEU A 1 137 ? 8.819 -15.085 -4.498 1.00 61.38 137 LEU A N 1
ATOM 1026 C CA . LEU A 1 137 ? 7.421 -15.417 -4.776 1.00 61.38 137 LEU A CA 1
ATOM 1027 C C . LEU A 1 137 ? 6.664 -15.820 -3.502 1.00 61.38 137 LEU A C 1
ATOM 1029 O O . LEU A 1 137 ? 5.513 -15.434 -3.311 1.00 61.38 137 LEU A O 1
ATOM 1033 N N . ILE A 1 138 ? 7.331 -16.563 -2.615 1.00 63.38 138 ILE A N 1
ATOM 1034 C CA . ILE A 1 138 ? 6.743 -17.140 -1.402 1.00 63.38 138 ILE A CA 1
ATOM 1035 C C . ILE A 1 138 ? 6.583 -16.077 -0.311 1.00 63.38 138 ILE A C 1
ATOM 1037 O O . ILE A 1 138 ? 5.478 -15.856 0.176 1.00 63.38 138 ILE A O 1
ATOM 1041 N N . PHE A 1 139 ? 7.666 -15.395 0.064 1.00 61.81 139 PHE A N 1
ATOM 1042 C CA . PHE A 1 139 ? 7.647 -14.463 1.195 1.00 61.81 139 PHE A CA 1
ATOM 1043 C C . PHE A 1 139 ? 7.178 -13.055 0.814 1.00 61.81 139 PHE A C 1
ATOM 1045 O O . PHE A 1 139 ? 6.545 -12.384 1.626 1.00 61.81 139 PHE A O 1
ATOM 1052 N N . GLY A 1 140 ? 7.438 -12.615 -0.419 1.00 64.94 140 GLY A N 1
ATOM 1053 C CA . GLY A 1 140 ? 7.034 -11.302 -0.913 1.00 64.94 140 GLY A CA 1
ATOM 1054 C C . GLY A 1 140 ? 5.618 -11.310 -1.478 1.00 64.94 140 GLY A C 1
ATOM 1055 O O . GLY A 1 140 ? 4.699 -10.748 -0.880 1.00 64.94 140 GLY A O 1
ATOM 1056 N N . VAL A 1 141 ? 5.437 -11.942 -2.641 1.00 64.75 141 VAL A N 1
ATOM 1057 C CA . VAL A 1 141 ? 4.186 -11.841 -3.417 1.00 64.75 141 VAL A CA 1
ATOM 1058 C C . VAL A 1 141 ? 3.044 -12.596 -2.741 1.00 64.75 141 VAL A C 1
ATOM 1060 O O . VAL A 1 141 ? 1.996 -12.009 -2.467 1.00 64.75 141 VAL A O 1
ATOM 1063 N N . LEU A 1 142 ? 3.245 -13.880 -2.439 1.00 62.88 142 LEU A N 1
ATOM 1064 C CA . LEU A 1 142 ? 2.228 -14.713 -1.801 1.00 62.88 142 LEU A CA 1
ATOM 1065 C C . LEU A 1 142 ? 2.051 -14.325 -0.333 1.00 62.88 142 LEU A C 1
ATOM 1067 O O . LEU A 1 142 ? 0.929 -14.064 0.085 1.00 62.88 142 LEU A O 1
ATOM 1071 N N . GLY A 1 143 ? 3.139 -14.202 0.428 1.00 68.88 143 GLY A N 1
ATOM 1072 C CA . GLY A 1 143 ? 3.091 -13.814 1.838 1.00 68.88 143 GLY A CA 1
ATOM 1073 C C . GLY A 1 143 ? 2.388 -12.474 2.061 1.00 68.88 143 GLY A C 1
ATOM 1074 O O . GLY A 1 143 ? 1.431 -12.401 2.829 1.00 68.88 143 GLY A O 1
ATOM 1075 N N . GLY A 1 144 ? 2.799 -11.424 1.345 1.00 71.25 144 GLY A N 1
ATOM 1076 C CA . GLY A 1 144 ? 2.195 -10.096 1.451 1.00 71.25 144 GLY A CA 1
ATOM 1077 C C . GLY A 1 144 ? 0.794 -10.000 0.861 1.00 71.25 144 GLY A C 1
ATOM 1078 O O . GLY A 1 144 ? -0.132 -9.516 1.515 1.00 71.25 144 GLY A O 1
ATOM 1079 N N . GLY A 1 145 ? 0.632 -10.460 -0.382 1.00 73.12 145 GLY A N 1
ATOM 1080 C CA . GLY A 1 145 ? -0.626 -10.361 -1.120 1.00 73.12 145 GLY A CA 1
ATOM 1081 C C . GLY A 1 145 ? -1.748 -11.192 -0.496 1.00 73.12 145 GLY A C 1
ATOM 1082 O O . GLY A 1 145 ? -2.869 -10.709 -0.340 1.00 73.12 145 GLY A O 1
ATOM 1083 N N . VAL A 1 146 ? -1.458 -12.421 -0.061 1.00 79.69 146 VAL A N 1
ATOM 1084 C CA . VAL A 1 146 ? -2.458 -13.256 0.620 1.00 79.69 146 VAL A CA 1
ATOM 1085 C C . VAL A 1 146 ? 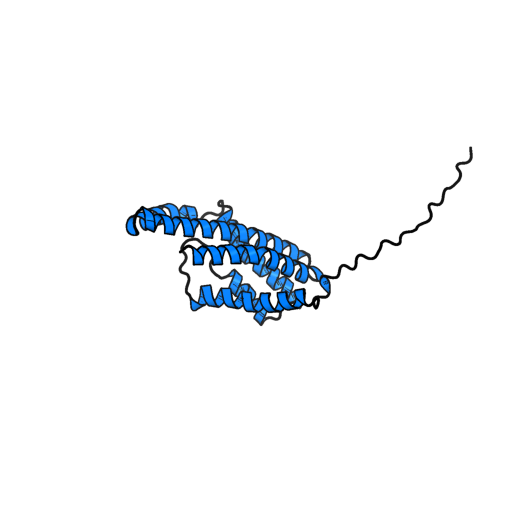-2.775 -12.687 1.999 1.00 79.69 146 VAL A C 1
ATOM 1087 O O . VAL A 1 146 ? -3.949 -12.626 2.365 1.00 79.69 146 VAL A O 1
ATOM 1090 N N . ALA A 1 147 ? -1.772 -12.206 2.741 1.00 80.12 147 ALA A N 1
ATOM 1091 C CA . ALA A 1 147 ? -1.993 -11.609 4.055 1.00 80.12 147 ALA A CA 1
ATOM 1092 C C . ALA A 1 147 ? -2.970 -10.432 3.995 1.00 80.12 147 ALA A C 1
ATOM 1094 O O . ALA A 1 147 ? -3.912 -10.374 4.792 1.00 80.12 147 ALA A O 1
ATOM 1095 N N . ILE A 1 148 ? -2.806 -9.532 3.020 1.00 81.12 148 ILE A N 1
ATOM 1096 C CA . ILE A 1 148 ? -3.704 -8.386 2.905 1.00 81.12 148 ILE A CA 1
ATOM 1097 C C . ILE A 1 148 ? -5.118 -8.798 2.489 1.00 81.12 148 ILE A C 1
ATOM 1099 O O . ILE A 1 148 ? -6.090 -8.301 3.059 1.00 81.12 148 ILE A O 1
ATOM 1103 N N . CYS A 1 149 ? -5.252 -9.770 1.585 1.00 81.94 149 CYS A N 1
ATOM 1104 C CA . CYS A 1 149 ? -6.546 -10.330 1.205 1.00 81.94 149 CYS A CA 1
ATOM 1105 C C . CYS A 1 149 ? -7.268 -10.948 2.412 1.00 81.94 149 CYS A C 1
ATOM 1107 O O . CYS A 1 149 ? -8.443 -10.664 2.644 1.00 81.94 149 CYS A O 1
ATOM 1109 N N . VAL A 1 150 ? -6.562 -11.721 3.240 1.00 83.69 150 VAL A N 1
ATOM 1110 C CA . VAL A 1 150 ? -7.125 -12.349 4.448 1.00 83.69 150 VAL A CA 1
ATOM 1111 C C . VAL A 1 150 ? -7.597 -11.314 5.475 1.00 83.69 150 VAL A C 1
ATOM 1113 O O . VAL A 1 150 ? -8.529 -11.590 6.233 1.00 83.69 150 VAL A O 1
ATOM 1116 N N . VAL A 1 151 ? -7.006 -10.116 5.507 1.00 82.56 151 VAL A N 1
ATOM 1117 C CA . VAL A 1 151 ? -7.433 -9.044 6.419 1.00 82.56 151 VAL A CA 1
ATOM 1118 C C . VAL A 1 151 ? -8.565 -8.198 5.824 1.00 82.56 151 VAL A C 1
ATOM 1120 O O . VAL A 1 151 ? -9.580 -7.989 6.494 1.00 82.56 151 VAL A O 1
ATOM 1123 N N . PHE A 1 152 ? -8.435 -7.733 4.579 1.00 82.62 152 PHE A N 1
ATOM 1124 C CA . PHE A 1 152 ? -9.383 -6.786 3.981 1.00 82.62 152 PHE A CA 1
ATOM 1125 C C . PHE A 1 152 ? -10.634 -7.434 3.388 1.00 82.62 152 PHE A C 1
ATOM 1127 O O . PHE A 1 152 ? -11.688 -6.810 3.452 1.00 82.62 152 PHE A O 1
ATOM 1134 N N . ILE A 1 153 ? -10.581 -8.663 2.862 1.00 84.56 153 ILE A N 1
ATOM 1135 C CA . ILE A 1 153 ? -11.775 -9.338 2.318 1.00 84.56 153 ILE A CA 1
ATOM 1136 C C . ILE A 1 153 ? -12.862 -9.530 3.390 1.00 84.56 153 ILE A C 1
ATOM 1138 O O . ILE A 1 153 ? -13.986 -9.071 3.173 1.00 84.56 153 ILE A O 1
ATOM 1142 N N . PRO A 1 154 ? -12.594 -10.145 4.563 1.00 82.94 154 PRO A N 1
ATOM 1143 C CA . PRO A 1 154 ? -13.638 -10.322 5.571 1.00 82.94 154 PRO A CA 1
ATOM 1144 C C . PRO A 1 154 ? -14.120 -8.986 6.142 1.00 82.94 154 PRO A C 1
ATOM 1146 O O . PRO A 1 154 ? -15.301 -8.850 6.461 1.00 82.94 154 PRO A O 1
ATOM 1149 N N . LEU A 1 155 ? -13.230 -7.993 6.240 1.00 79.88 155 LEU A N 1
ATOM 1150 C CA . LEU A 1 155 ? -13.589 -6.644 6.664 1.00 79.88 155 LEU A CA 1
ATOM 1151 C C . LEU A 1 155 ? -14.516 -5.969 5.643 1.00 79.88 155 LEU A C 1
ATOM 1153 O O . LEU A 1 155 ? -15.550 -5.434 6.026 1.00 79.88 155 LEU A O 1
ATOM 1157 N N . GLY A 1 156 ? -14.192 -6.044 4.352 1.00 80.31 156 GLY A N 1
ATOM 1158 C CA . GLY A 1 156 ? -15.003 -5.501 3.264 1.00 80.31 156 GLY A CA 1
ATOM 1159 C C . GLY A 1 156 ? -16.380 -6.157 3.193 1.00 80.31 156 GLY A C 1
ATOM 1160 O O . GLY A 1 156 ? -17.383 -5.459 3.083 1.00 80.31 156 GLY A O 1
ATOM 1161 N N . ILE A 1 157 ? -16.455 -7.481 3.370 1.00 83.44 157 ILE A N 1
ATOM 1162 C CA . ILE A 1 157 ? -17.734 -8.201 3.479 1.00 83.44 157 ILE A CA 1
ATOM 1163 C C . ILE A 1 157 ? -18.533 -7.718 4.698 1.00 83.44 157 ILE A C 1
ATOM 1165 O O . ILE A 1 157 ? -19.747 -7.552 4.605 1.00 83.44 157 ILE A O 1
ATOM 1169 N N . ALA A 1 158 ? -17.884 -7.486 5.842 1.00 82.12 158 ALA A N 1
ATOM 1170 C CA . ALA A 1 158 ? -18.558 -6.978 7.035 1.00 82.12 158 ALA A CA 1
ATOM 1171 C C . ALA A 1 158 ? -19.083 -5.542 6.849 1.00 82.12 158 ALA A C 1
ATOM 1173 O O . ALA A 1 158 ? -20.186 -5.256 7.311 1.00 82.12 158 ALA A O 1
ATOM 1174 N N . VAL A 1 159 ? -18.340 -4.679 6.143 1.00 81.00 159 VAL A N 1
ATOM 1175 C CA . VAL A 1 159 ? -18.790 -3.330 5.745 1.00 81.00 159 VAL A CA 1
ATOM 1176 C C . VAL A 1 159 ? -19.993 -3.418 4.805 1.00 81.00 159 VAL A C 1
ATOM 1178 O O . VAL A 1 159 ? -21.012 -2.796 5.070 1.00 81.00 159 VAL A O 1
ATOM 1181 N N . LEU A 1 160 ? -19.910 -4.229 3.745 1.00 81.06 160 LEU A N 1
ATOM 1182 C CA . LEU A 1 160 ? -20.984 -4.391 2.752 1.00 81.06 160 LEU A CA 1
ATOM 1183 C C . LEU A 1 160 ? -22.264 -4.992 3.345 1.00 81.06 160 LEU A C 1
ATOM 1185 O O . LEU A 1 160 ? -23.356 -4.736 2.852 1.00 81.06 160 LEU A O 1
ATOM 1189 N N . ARG A 1 161 ? -22.136 -5.803 4.399 1.00 84.12 161 ARG A N 1
ATOM 1190 C CA . ARG A 1 161 ? -23.266 -6.379 5.144 1.00 84.12 161 ARG A CA 1
ATOM 1191 C C . ARG A 1 161 ? -23.774 -5.475 6.270 1.00 84.12 161 ARG A C 1
ATOM 1193 O O . ARG A 1 161 ? -24.544 -5.953 7.099 1.00 84.12 161 ARG A O 1
ATOM 1200 N N . ASP A 1 162 ? -23.292 -4.236 6.336 1.00 72.50 162 ASP A N 1
ATOM 1201 C CA . ASP A 1 162 ? -23.645 -3.225 7.338 1.00 72.50 162 ASP A CA 1
ATOM 1202 C C . ASP A 1 162 ? -23.457 -3.703 8.792 1.00 72.50 162 ASP A C 1
ATOM 1204 O O . ASP A 1 162 ? -24.145 -3.307 9.730 1.00 72.50 162 ASP A O 1
ATOM 1208 N N . ARG A 1 163 ? -22.495 -4.611 9.010 1.00 67.25 163 ARG A N 1
ATOM 1209 C CA . ARG A 1 163 ? -22.209 -5.188 10.336 1.00 67.25 163 ARG A CA 1
ATOM 1210 C C . ARG A 1 163 ? -21.245 -4.332 11.156 1.00 67.25 163 ARG A C 1
ATOM 1212 O O . ARG A 1 163 ? -20.928 -4.685 12.292 1.00 67.25 163 ARG A O 1
ATOM 1219 N N . ILE A 1 164 ? -20.753 -3.227 10.593 1.00 63.31 164 ILE A N 1
ATOM 1220 C CA . ILE A 1 164 ? -19.775 -2.342 11.227 1.00 63.31 164 ILE A CA 1
ATOM 1221 C C . ILE A 1 164 ? -20.474 -1.069 11.706 1.00 63.31 164 ILE A C 1
ATOM 1223 O O . ILE A 1 164 ? -20.547 -0.055 11.019 1.00 63.31 164 ILE A O 1
ATOM 1227 N N . ARG A 1 165 ? -20.922 -1.135 12.963 1.00 57.28 165 ARG A N 1
ATOM 1228 C CA . ARG A 1 165 ? -21.639 -0.079 13.690 1.00 57.28 165 ARG A CA 1
ATOM 1229 C C . ARG A 1 165 ? -21.050 1.348 13.597 1.00 57.28 165 ARG A C 1
ATOM 1231 O O . ARG A 1 165 ? -21.853 2.274 13.560 1.00 57.28 165 ARG A O 1
ATOM 1238 N N . PRO A 1 166 ? -19.718 1.581 13.554 1.00 56.81 166 PRO A N 1
ATOM 1239 C CA . PRO A 1 166 ? -19.176 2.944 13.505 1.00 56.81 166 PRO A CA 1
ATOM 1240 C C . PRO A 1 166 ? -19.368 3.725 12.191 1.00 56.81 166 PRO A C 1
ATOM 1242 O O . PRO A 1 166 ? -19.023 4.902 12.169 1.00 56.81 166 PRO A O 1
ATOM 1245 N N . LEU A 1 167 ? -19.899 3.129 11.113 1.00 56.41 167 LEU A N 1
ATOM 1246 C CA . LEU A 1 167 ? -20.245 3.874 9.887 1.00 56.41 167 LEU A CA 1
ATOM 1247 C C . LEU A 1 167 ? -21.637 4.522 9.943 1.00 56.41 167 LEU A C 1
ATOM 1249 O O . LEU A 1 167 ? -21.933 5.399 9.131 1.00 56.41 167 LEU A O 1
ATOM 1253 N N . HIS A 1 168 ? -22.466 4.152 10.925 1.00 55.84 168 HIS A N 1
ATOM 1254 C CA . HIS A 1 168 ? -23.712 4.853 11.207 1.00 55.84 168 HIS A CA 1
ATOM 1255 C C . HIS A 1 168 ? -23.412 6.171 11.925 1.00 55.84 168 HIS A C 1
ATOM 1257 O O . HIS A 1 168 ? -23.552 6.285 13.142 1.00 55.84 168 HIS A O 1
ATOM 1263 N N . THR A 1 169 ? -23.061 7.206 11.170 1.00 52.41 169 THR A N 1
ATOM 1264 C CA . THR A 1 169 ? -23.516 8.537 11.563 1.00 52.41 169 THR A CA 1
ATOM 1265 C C . THR A 1 169 ? -24.979 8.589 11.161 1.00 52.41 169 THR A C 1
ATOM 1267 O O . THR A 1 169 ? -25.310 8.965 10.038 1.00 52.41 169 THR A O 1
ATOM 1270 N N . THR A 1 170 ? -25.870 8.155 12.052 1.00 47.09 170 THR A N 1
ATOM 1271 C CA . THR A 1 170 ? -27.257 8.602 11.973 1.00 47.09 170 THR A CA 1
ATOM 1272 C C . THR A 1 170 ? -27.169 10.117 12.033 1.00 47.09 170 THR A C 1
ATOM 1274 O O . THR A 1 170 ? -26.808 10.667 13.072 1.00 47.09 170 THR A O 1
ATOM 1277 N N . ALA A 1 171 ? -27.390 10.791 10.905 1.00 49.91 171 ALA A N 1
ATOM 1278 C CA . ALA A 1 171 ? -27.666 12.211 10.922 1.00 49.91 171 ALA A CA 1
ATOM 1279 C C . ALA A 1 171 ? -28.915 12.356 11.788 1.00 49.91 171 ALA A C 1
ATOM 1281 O O . ALA A 1 171 ? -30.023 12.057 11.346 1.00 49.91 171 ALA A O 1
ATOM 1282 N N . THR A 1 172 ? -28.732 12.696 13.061 1.00 49.81 172 THR A N 1
ATOM 1283 C CA . THR A 1 172 ? -29.830 13.143 13.903 1.00 49.81 172 THR A CA 1
ATOM 1284 C C . THR A 1 172 ? -30.439 14.317 13.144 1.00 49.81 172 THR A C 1
ATOM 1286 O O . THR A 1 172 ? -29.706 15.270 12.862 1.00 49.81 172 THR A O 1
ATOM 1289 N N . PRO A 1 173 ? -31.720 14.266 12.743 1.00 51.00 173 PRO A N 1
ATOM 1290 C CA . PRO A 1 173 ? -32.354 15.438 12.170 1.00 51.00 173 PRO A CA 1
ATOM 1291 C C . PRO A 1 173 ? -32.202 16.542 13.212 1.00 51.00 173 PRO A C 1
ATOM 1293 O O . PRO A 1 173 ? -32.610 16.349 14.361 1.00 51.00 173 PRO A O 1
ATOM 1296 N N . MET A 1 174 ? -31.559 17.655 12.850 1.00 52.59 174 MET A N 1
ATOM 1297 C CA . MET A 1 174 ? -31.558 18.858 13.678 1.00 52.59 174 MET A CA 1
ATOM 1298 C C . MET A 1 174 ? -33.012 19.300 13.817 1.00 52.59 174 MET A C 1
ATOM 1300 O O . MET A 1 174 ? -33.543 20.026 12.984 1.00 52.59 174 MET A O 1
ATOM 1304 N N . THR A 1 175 ? -33.671 18.810 14.859 1.00 56.38 175 THR A N 1
ATOM 1305 C CA . THR A 1 175 ? -34.975 19.299 15.283 1.00 56.38 175 THR A CA 1
ATOM 1306 C C . THR A 1 175 ? -34.686 20.413 16.273 1.00 56.38 175 THR A C 1
ATOM 1308 O O . THR A 1 175 ? -34.879 20.258 17.472 1.00 56.38 175 THR A O 1
ATOM 1311 N N . ASP A 1 176 ? -34.115 21.506 15.768 1.00 50.38 176 ASP A N 1
ATOM 1312 C CA . ASP A 1 176 ? -34.003 22.750 16.520 1.00 50.38 176 ASP A CA 1
ATOM 1313 C C . ASP A 1 176 ? -35.031 23.734 15.964 1.00 50.38 176 ASP A C 1
ATOM 1315 O O . ASP A 1 176 ? -34.735 24.671 15.229 1.00 50.38 176 ASP A O 1
ATOM 1319 N N . THR A 1 177 ? -36.299 23.463 16.265 1.00 59.03 177 THR A N 1
ATOM 1320 C CA . THR A 1 177 ? -37.331 24.498 16.256 1.00 59.03 177 THR A CA 1
ATOM 1321 C C . THR A 1 177 ? -37.266 25.224 17.592 1.00 59.03 177 THR A C 1
ATOM 1323 O O . THR A 1 177 ? -38.115 25.017 18.460 1.00 59.03 177 THR A O 1
ATOM 1326 N N . THR A 1 178 ? -36.252 26.067 17.783 1.00 58.38 178 THR A N 1
ATOM 1327 C CA . THR A 1 178 ? -36.323 27.117 18.801 1.00 58.38 178 THR A CA 1
ATOM 1328 C C . THR A 1 178 ? -37.210 28.240 18.249 1.00 58.38 178 THR A C 1
ATOM 1330 O O . THR A 1 178 ? -36.882 28.821 17.212 1.00 58.38 178 THR A O 1
ATOM 1333 N N . PRO A 1 179 ? -38.350 28.577 18.879 1.00 55.91 179 PRO A N 1
ATOM 1334 C CA . PRO A 1 179 ? -39.147 29.714 18.442 1.00 55.91 179 PRO A CA 1
ATOM 1335 C C . PRO A 1 179 ? -38.371 31.004 18.727 1.00 55.91 179 PRO A C 1
ATOM 1337 O O . PRO A 1 179 ? -37.990 31.281 19.866 1.00 55.91 179 PRO A O 1
ATOM 1340 N N . ILE A 1 180 ? -38.136 31.795 17.680 1.00 61.16 180 ILE A N 1
ATOM 1341 C CA . ILE A 1 180 ? -37.513 33.118 17.762 1.00 61.16 180 ILE A CA 1
ATOM 1342 C C . ILE A 1 180 ? -38.404 34.000 18.642 1.00 61.16 180 ILE A C 1
ATOM 1344 O O . ILE A 1 180 ? -39.486 34.425 18.238 1.00 61.16 180 ILE A O 1
ATOM 1348 N N . ARG A 1 181 ? -37.960 34.265 19.874 1.00 55.81 181 ARG A N 1
ATOM 1349 C CA . ARG A 1 181 ? -38.620 35.197 20.789 1.00 55.81 181 ARG A CA 1
ATOM 1350 C C . ARG A 1 181 ? -38.338 36.622 20.314 1.00 55.81 181 ARG A C 1
ATOM 1352 O O . ARG A 1 181 ? -37.312 37.201 20.654 1.00 55.81 181 ARG A O 1
ATOM 1359 N N . THR A 1 182 ? -39.247 37.191 19.530 1.00 63.78 182 THR A N 1
ATOM 1360 C CA . THR A 1 182 ? -39.238 38.619 19.191 1.00 63.78 182 THR A CA 1
ATOM 1361 C C . THR A 1 182 ? -39.619 39.430 20.430 1.00 63.78 182 THR A C 1
ATOM 1363 O O . THR A 1 182 ? -40.779 39.440 20.839 1.00 63.78 182 THR A O 1
ATOM 1366 N N . THR A 1 183 ? -38.654 40.095 21.061 1.00 64.44 183 THR A N 1
ATOM 1367 C CA . THR A 1 183 ? -38.937 41.129 22.066 1.00 64.44 183 THR A CA 1
ATOM 1368 C C . THR A 1 183 ? -39.304 42.436 21.357 1.00 64.44 183 THR A C 1
ATOM 1370 O O . THR A 1 183 ? -38.555 42.848 20.468 1.00 64.44 183 THR A O 1
ATOM 1373 N N . PRO A 1 184 ? -40.408 43.111 21.721 1.00 58.00 184 PRO A N 1
ATOM 1374 C CA . PRO A 1 184 ? -40.728 44.418 21.166 1.00 58.00 184 PRO A CA 1
ATOM 1375 C C . PRO A 1 184 ? -39.764 45.464 21.735 1.00 58.00 184 PRO A C 1
ATOM 1377 O O . PRO A 1 184 ? -39.569 45.557 22.947 1.00 58.00 184 PRO A O 1
ATOM 1380 N N . ILE A 1 185 ? -39.144 46.232 20.842 1.00 57.84 185 ILE A N 1
ATOM 1381 C CA . ILE A 1 185 ? -38.315 47.387 21.185 1.00 57.84 185 ILE A CA 1
ATOM 1382 C C . ILE A 1 185 ? -39.285 48.524 21.517 1.00 57.84 185 ILE A C 1
ATOM 1384 O O . ILE A 1 185 ? -39.998 49.001 20.636 1.00 57.84 185 ILE A O 1
ATOM 1388 N N . ALA A 1 186 ? -39.357 48.900 22.793 1.00 57.22 186 ALA A N 1
ATOM 1389 C CA . ALA A 1 186 ? -40.076 50.087 23.233 1.00 57.22 186 ALA A CA 1
ATOM 1390 C C . ALA A 1 186 ? -39.231 51.329 22.908 1.00 57.22 186 ALA A C 1
ATOM 1392 O O . ALA A 1 186 ? -38.066 51.394 23.305 1.00 57.22 186 ALA A O 1
ATOM 1393 N N . TRP A 1 187 ? -39.825 52.269 22.174 1.00 59.22 187 TRP A N 1
ATOM 1394 C CA . TRP A 1 187 ? -39.397 53.666 22.107 1.00 59.22 187 TRP A CA 1
ATOM 1395 C C . TRP A 1 187 ? -40.246 54.471 23.084 1.00 59.22 187 TRP A C 1
ATOM 1397 O O . TRP A 1 187 ? -41.475 54.221 23.106 1.00 59.22 187 TRP A O 1
#

Radius of gyration: 22.97 Å; Cα contacts (8 Å, |Δi|>4): 188; chains: 1; bounding box: 65×71×50 Å

Foldseek 3Di:
DVVVLCVQLVVLVVVLVLLLVLLLLLCLPVVVLSVLLNVLQNLLSVLVNVLSVVQVVLVVCCVVVNDPVSVVVCVVCQCVQFDDPPDSSNVSLVSLQVSLLSSLVSCVVSVVDDPLLSVLSNLLSVQDDGHPPDQDCVSRVCSNVVSVCVNRVVVVVCVVVVVRVSVPPPVPPPPPPPPPPDDDDDD

Organism: Pseudonocardia ammonioxydans (NCBI:txid260086)